Protein AF-A0A355YKE6-F1 (afdb_monomer_lite)

pLDDT: mean 70.49, std 20.93, range [28.98, 97.81]

Secondary structure (DSSP, 8-state):
--------PPP----------S--------TT-PPPP-TTS---TT------S---TTTTTT----SS-HHHHHHHHHHH-TTHHHHHHHHHHS-TTTTTSTT-HHHHHHHHHHHHHHEESSHHHHHHHHHHHHHHH-TT-SHHHHHHHHHHHSS--HHHHHHHHHHHHHHHHHHTHHHHHHHHHHHHHHHHHHS-HHHHHHHHHHHHTS-TTPPTT--HHHHHHIIIIIHHHHHHHHHHHT--SHHHHHHHHHHHHHHHHHTT-HHHHHHHHHHHHTSHHHHHH--S-HHHHHHHHHH-SSPHHHHHHHHHHHHHHHHHHHHHHTTTT-TTTHHHHHHHHHHS--S--SSS---------EETTEE-

Sequence (368 aa):
MANILQVTTPNLNTDHRNVQSPTDPKHAVDPSVRNPADPNRVVRADNRDGQQTGNTTQDDLLSVINYESNYGAFVKSLGENSDLATALESLLFGDMAGLLGAEHTDVGALVDQFLMTLRMDSPQELFDFLQGQQDLQARFTGDFFNQLRYMLTQDTSGSFKEAALAFLKGYNNYTSGEHLLQQLHSLMDDIEQLLQRSFREEFREMADAMNWEAANGDTQQNASLISGRMIPFLSKYISSTHDYGPVRDATMLLIFNAVRYQDGERGMLERLLERLMDSRDFERMFKGDAQESLAKLLDGGPSTSQRAMMKSFADNLSGLLLRGANGQAGLENVQQFYTIMNGMLLNESVYMPLLHFIIPFQLEGNNV

Structure (mmCIF, N/CA/C/O backbone):
data_AF-A0A355YKE6-F1
#
_entry.id   AF-A0A355YKE6-F1
#
loop_
_atom_site.group_PDB
_atom_site.id
_atom_site.type_symbol
_atom_site.label_atom_id
_atom_site.label_alt_id
_atom_site.label_comp_id
_atom_site.label_asym_id
_atom_site.label_entity_id
_atom_site.label_seq_id
_atom_site.pdbx_PDB_ins_code
_atom_site.Cartn_x
_atom_site.Cartn_y
_atom_site.Cartn_z
_atom_site.occupancy
_atom_site.B_iso_or_equiv
_atom_site.auth_seq_id
_atom_site.auth_comp_id
_atom_site.auth_asym_id
_atom_site.auth_atom_id
_atom_site.pdbx_PDB_model_num
ATOM 1 N N . MET A 1 1 ? -38.795 42.135 -42.725 1.00 44.56 1 MET A N 1
ATOM 2 C CA . MET A 1 1 ? -37.951 41.121 -43.393 1.00 44.56 1 MET A CA 1
ATOM 3 C C . MET A 1 1 ? -36.534 41.672 -43.500 1.00 44.56 1 MET A C 1
ATOM 5 O O . MET A 1 1 ? -36.384 42.682 -44.170 1.00 44.56 1 MET A O 1
ATOM 9 N N . ALA A 1 2 ? -35.564 41.078 -42.791 1.00 30.09 2 ALA A N 1
ATOM 10 C CA . ALA A 1 2 ? -34.098 41.252 -42.894 1.00 30.09 2 ALA A CA 1
ATOM 11 C C . ALA A 1 2 ? -33.445 40.469 -41.733 1.00 30.09 2 ALA A C 1
ATOM 13 O O . ALA A 1 2 ? -34.048 40.397 -40.669 1.00 30.09 2 ALA A O 1
ATOM 14 N N . ASN A 1 3 ? -32.231 39.932 -41.782 1.00 31.53 3 ASN A N 1
ATOM 15 C CA . ASN A 1 3 ? -31.460 39.258 -42.823 1.00 31.53 3 ASN A CA 1
ATOM 16 C C . ASN A 1 3 ? -30.568 38.278 -42.027 1.00 31.53 3 ASN A C 1
ATOM 18 O O . ASN A 1 3 ? -29.994 38.667 -41.011 1.00 31.53 3 ASN A O 1
ATOM 22 N N . ILE A 1 4 ? -30.529 37.012 -42.431 1.00 42.06 4 ILE A N 1
ATOM 23 C CA . ILE A 1 4 ? -29.766 35.935 -41.787 1.00 42.06 4 ILE A CA 1
ATOM 24 C C . ILE A 1 4 ? -28.369 35.944 -42.424 1.00 42.06 4 ILE A C 1
ATOM 26 O O . ILE A 1 4 ? -28.289 36.092 -43.638 1.00 42.06 4 ILE A O 1
ATOM 30 N N . LEU A 1 5 ? -27.310 35.720 -41.633 1.00 44.31 5 LEU A N 1
ATOM 31 C CA . LEU A 1 5 ? -25.884 35.619 -42.018 1.00 44.31 5 LEU A CA 1
ATOM 32 C C . LEU A 1 5 ? -25.080 36.932 -41.971 1.00 44.31 5 LEU A C 1
ATOM 34 O O . LEU A 1 5 ? -24.788 37.551 -42.991 1.00 44.31 5 LEU A O 1
ATOM 38 N N . GLN A 1 6 ? -24.579 37.268 -40.782 1.00 34.84 6 GLN A N 1
ATOM 39 C CA . GLN A 1 6 ? -23.243 37.853 -40.659 1.00 34.84 6 GLN A CA 1
ATOM 40 C C . GLN A 1 6 ? -22.440 37.039 -39.645 1.00 34.84 6 GLN A C 1
ATOM 42 O O . GLN A 1 6 ? -22.731 37.021 -38.452 1.00 34.84 6 GLN A O 1
ATOM 47 N N . VAL A 1 7 ? -21.451 36.319 -40.170 1.00 42.19 7 VAL A N 1
ATOM 48 C CA . VAL A 1 7 ? -20.370 35.692 -39.413 1.00 42.19 7 VAL A CA 1
ATOM 49 C C . VAL A 1 7 ? -19.397 36.804 -39.039 1.00 42.19 7 VAL A C 1
ATOM 51 O O . VAL A 1 7 ? -18.768 37.391 -39.915 1.00 42.19 7 VAL A O 1
ATOM 54 N N . THR A 1 8 ? -19.262 37.092 -37.749 1.00 33.72 8 THR A N 1
ATOM 55 C CA . THR A 1 8 ? -18.146 37.879 -37.214 1.00 33.72 8 THR A CA 1
ATOM 56 C C . THR A 1 8 ? -17.266 36.953 -36.391 1.00 33.72 8 THR A C 1
ATOM 58 O O . THR A 1 8 ? -17.632 36.536 -35.295 1.00 33.72 8 THR A O 1
ATOM 61 N N . THR A 1 9 ? -16.112 36.600 -36.950 1.00 33.88 9 THR A N 1
ATOM 62 C CA . THR A 1 9 ? -15.012 35.934 -36.249 1.00 33.88 9 THR A CA 1
ATOM 63 C C . THR A 1 9 ? -14.517 36.828 -35.107 1.00 33.88 9 THR A C 1
ATOM 65 O O . THR A 1 9 ? -14.182 37.985 -35.380 1.00 33.88 9 THR A O 1
ATOM 68 N N . PRO A 1 10 ? -14.431 36.357 -33.851 1.00 33.81 10 PRO A N 1
ATOM 69 C CA . PRO A 1 10 ? -13.789 37.145 -32.813 1.00 33.81 10 PRO A CA 1
ATOM 70 C C . PRO A 1 10 ? -12.283 37.232 -33.093 1.00 33.81 10 PRO A C 1
ATOM 72 O O . PRO A 1 10 ? -11.589 36.222 -33.197 1.00 33.81 10 PRO A O 1
ATOM 75 N N . ASN A 1 11 ? -11.809 38.468 -33.252 1.00 33.94 11 ASN A N 1
ATOM 76 C CA . ASN A 1 11 ? -10.402 38.839 -33.354 1.00 33.94 11 ASN A CA 1
ATOM 77 C C . ASN A 1 11 ? -9.634 38.313 -32.129 1.00 33.94 11 ASN A C 1
ATOM 79 O O . ASN A 1 11 ? -9.971 38.654 -30.994 1.00 33.94 11 ASN A O 1
ATOM 83 N N . LEU A 1 12 ? -8.578 37.532 -32.361 1.00 36.47 12 LEU A N 1
ATOM 84 C CA . LEU A 1 12 ? -7.551 37.231 -31.364 1.00 36.47 12 LEU A CA 1
ATOM 85 C C . LEU A 1 12 ? -6.739 38.509 -31.130 1.00 36.47 12 LEU A C 1
ATOM 87 O O . LEU A 1 12 ? -5.844 38.824 -31.910 1.00 36.47 12 LEU A O 1
ATOM 91 N N . ASN A 1 13 ? -7.080 39.270 -30.089 1.00 31.73 13 ASN A N 1
ATOM 92 C CA . ASN A 1 13 ? -6.270 40.410 -29.679 1.00 31.73 13 ASN A CA 1
ATOM 93 C C . ASN A 1 13 ? -5.155 39.925 -28.740 1.00 31.73 13 ASN A C 1
ATOM 95 O O . ASN A 1 13 ? -5.406 39.531 -27.602 1.00 31.73 13 ASN A O 1
ATOM 99 N N . THR A 1 14 ? -3.929 39.914 -29.257 1.00 34.62 14 THR A N 1
ATOM 100 C CA . THR A 1 14 ? -2.686 39.491 -28.603 1.00 34.62 14 THR A CA 1
ATOM 101 C C . THR A 1 14 ? -2.024 40.646 -27.850 1.00 34.62 14 THR A C 1
ATOM 103 O O . THR A 1 14 ? -0.876 40.983 -28.128 1.00 34.62 14 THR A O 1
ATOM 106 N N . ASP A 1 15 ? -2.726 41.261 -26.897 1.00 32.59 15 ASP A N 1
ATOM 107 C CA . ASP A 1 15 ? -2.141 42.308 -26.051 1.00 32.59 15 ASP A CA 1
ATOM 108 C C . ASP A 1 15 ? -2.288 41.970 -24.563 1.00 32.59 15 ASP A C 1
ATOM 110 O O . ASP A 1 15 ? -3.307 42.196 -23.911 1.00 32.59 15 ASP A O 1
ATOM 114 N N . HIS A 1 16 ? -1.214 41.398 -24.020 1.00 38.09 16 HIS A N 1
ATOM 115 C CA . HIS A 1 16 ? -1.012 41.135 -22.602 1.00 38.09 16 HIS A CA 1
ATOM 116 C C . HIS A 1 16 ? -0.604 42.428 -21.884 1.00 38.09 16 HIS A C 1
ATOM 118 O O . HIS A 1 16 ? 0.586 42.657 -21.678 1.00 38.09 16 HIS A O 1
ATOM 124 N N . ARG A 1 17 ? -1.563 43.269 -21.471 1.00 33.22 17 ARG A N 1
ATOM 125 C CA . ARG A 1 17 ? -1.325 44.343 -20.482 1.00 33.22 17 ARG A CA 1
ATOM 126 C C . ARG A 1 17 ? -2.559 44.622 -19.619 1.00 33.22 17 ARG A C 1
ATOM 128 O O . ARG A 1 17 ? -3.257 45.605 -19.826 1.00 33.22 17 ARG A O 1
ATOM 135 N N . ASN A 1 18 ? -2.773 43.806 -18.587 1.00 32.12 18 ASN A N 1
ATOM 136 C CA . ASN A 1 18 ? -3.571 44.219 -17.428 1.00 32.12 18 ASN A CA 1
ATOM 137 C C . ASN A 1 18 ? -2.669 44.995 -16.458 1.00 32.12 18 ASN A C 1
ATOM 139 O O . ASN A 1 18 ? -2.117 44.431 -15.518 1.00 32.12 18 ASN A O 1
ATOM 143 N N . VAL A 1 19 ? -2.501 46.296 -16.699 1.00 38.47 19 VAL A N 1
ATOM 144 C CA . VAL A 1 19 ? -2.055 47.230 -15.657 1.00 38.47 19 VAL A CA 1
ATOM 145 C C . VAL A 1 19 ? -3.323 47.781 -15.011 1.00 38.47 19 VAL A C 1
ATOM 147 O O . VAL A 1 19 ? -4.011 48.605 -15.606 1.00 38.47 19 VAL A O 1
ATOM 150 N N . GLN A 1 20 ? -3.674 47.289 -13.822 1.00 36.47 20 GLN A N 1
ATOM 151 C CA . GLN A 1 20 ? -4.747 47.880 -13.019 1.00 36.47 20 GLN A CA 1
ATOM 152 C C . GLN A 1 20 ? -4.237 49.165 -12.351 1.00 36.47 20 GLN A C 1
ATOM 154 O O . GLN A 1 20 ? -3.237 49.154 -11.634 1.00 36.47 20 GLN A O 1
ATOM 159 N N . SER A 1 21 ? -4.929 50.276 -12.609 1.00 31.31 21 SER A N 1
ATOM 160 C CA . SER A 1 21 ? -4.709 51.570 -11.956 1.00 31.31 21 SER A CA 1
ATOM 161 C C . SER A 1 21 ? -5.027 51.497 -10.449 1.00 31.31 21 SER A C 1
ATOM 163 O O . SER A 1 21 ? -6.062 50.931 -10.099 1.00 31.31 21 SER A O 1
ATOM 165 N N . PRO A 1 22 ? -4.236 52.105 -9.539 1.00 38.44 22 PRO A N 1
ATOM 166 C CA . PRO A 1 22 ? -4.373 51.877 -8.092 1.00 38.44 22 PRO A CA 1
ATOM 167 C C . PRO A 1 22 ? -5.476 52.680 -7.372 1.00 38.44 22 PRO A C 1
ATOM 169 O O . PRO A 1 22 ? -5.421 52.820 -6.153 1.00 38.44 22 PRO A O 1
ATOM 172 N N . THR A 1 23 ? -6.451 53.269 -8.069 1.00 40.12 23 THR A N 1
ATOM 173 C CA . THR A 1 23 ? -7.344 54.277 -7.460 1.00 40.12 23 THR A CA 1
ATOM 174 C C . THR A 1 23 ? -8.816 54.108 -7.831 1.00 40.12 23 THR A C 1
ATOM 176 O O . THR A 1 23 ? -9.404 55.015 -8.418 1.00 40.12 23 THR A O 1
ATOM 179 N N . ASP A 1 24 ? -9.436 52.981 -7.467 1.00 35.12 24 ASP A N 1
ATOM 180 C CA . ASP A 1 24 ? -10.903 52.881 -7.464 1.00 35.12 24 ASP A CA 1
ATOM 181 C C . ASP A 1 24 ? -11.429 51.980 -6.319 1.00 35.12 24 ASP A C 1
ATOM 183 O O . ASP A 1 24 ? -11.259 50.761 -6.365 1.00 35.12 24 ASP A O 1
ATOM 187 N N . PRO A 1 25 ? -12.049 52.532 -5.255 1.00 40.44 25 PRO A N 1
ATOM 188 C CA . PRO A 1 25 ? -12.444 51.778 -4.061 1.00 40.44 25 PRO A CA 1
ATOM 189 C C . PRO A 1 25 ? -13.830 51.106 -4.163 1.00 40.44 25 PRO A C 1
ATOM 191 O O . PRO A 1 25 ? -14.505 50.921 -3.150 1.00 40.44 25 PRO A O 1
ATOM 194 N N . LYS A 1 26 ? -14.297 50.741 -5.364 1.00 39.25 26 LYS A N 1
ATOM 195 C CA . LYS A 1 26 ? -15.637 50.155 -5.571 1.00 39.25 26 LYS A CA 1
ATOM 196 C C . LYS A 1 26 ? -15.649 48.897 -6.436 1.00 39.25 26 LYS A C 1
ATOM 198 O O . LYS A 1 26 ? -16.426 48.816 -7.375 1.00 39.25 26 LYS A O 1
ATOM 203 N N . HIS A 1 27 ? -14.851 47.892 -6.096 1.00 39.66 27 HIS A N 1
ATOM 204 C CA . HIS A 1 27 ? -15.118 46.525 -6.548 1.00 39.66 27 HIS A CA 1
ATOM 205 C C . HIS A 1 27 ? -14.976 45.575 -5.361 1.00 39.66 27 HIS A C 1
ATOM 207 O O . HIS A 1 27 ? -13.878 45.303 -4.882 1.00 39.66 27 HIS A O 1
ATOM 213 N N . ALA A 1 28 ? -16.123 45.118 -4.855 1.00 37.94 28 ALA A N 1
ATOM 214 C CA . ALA A 1 28 ? -16.187 43.961 -3.981 1.00 37.94 28 ALA A CA 1
ATOM 215 C C . ALA A 1 28 ? -15.553 42.781 -4.729 1.00 37.94 28 ALA A C 1
ATOM 217 O O . ALA A 1 28 ? -15.913 42.511 -5.874 1.00 37.94 28 ALA A O 1
ATOM 218 N N . VAL A 1 29 ? -14.571 42.145 -4.097 1.00 40.78 29 VAL A N 1
ATOM 219 C CA . VAL A 1 29 ? -13.845 41.000 -4.644 1.00 40.78 29 VAL A CA 1
ATOM 220 C C . VAL A 1 29 ? -14.845 39.872 -4.876 1.00 40.78 29 VAL A C 1
ATOM 222 O O . VAL A 1 29 ? -15.362 39.284 -3.928 1.00 40.78 29 VAL A O 1
ATOM 225 N N . ASP A 1 30 ? -15.142 39.608 -6.144 1.00 38.78 30 ASP A N 1
ATOM 226 C CA . ASP A 1 30 ? -15.861 38.416 -6.568 1.00 38.78 30 ASP A CA 1
ATOM 227 C C . ASP A 1 30 ? -14.986 37.192 -6.219 1.00 38.78 30 ASP A C 1
ATOM 229 O O . ASP A 1 30 ? -13.849 37.106 -6.695 1.00 38.78 30 ASP A O 1
ATOM 233 N N . PRO A 1 31 ? -15.455 36.252 -5.376 1.00 48.44 31 PRO A N 1
ATOM 234 C CA . PRO A 1 31 ? -14.668 35.100 -4.924 1.00 48.44 31 PRO A CA 1
ATOM 235 C C . PRO A 1 31 ? -14.336 34.092 -6.042 1.00 48.44 31 PRO A C 1
ATOM 237 O O . PRO A 1 31 ? -13.710 33.066 -5.779 1.00 48.44 31 PRO A O 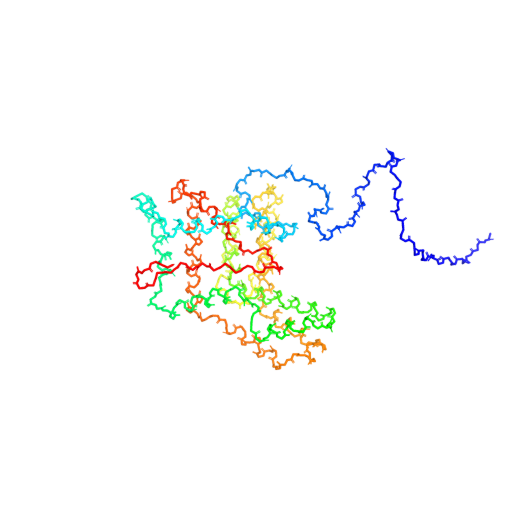1
ATOM 240 N N . SER A 1 32 ? -14.744 34.356 -7.286 1.00 42.06 32 SER A N 1
ATOM 241 C CA . SER A 1 32 ? -14.481 33.500 -8.446 1.00 42.06 32 SER A CA 1
ATOM 242 C C . SER A 1 32 ? -13.192 33.828 -9.222 1.00 42.06 32 SER A C 1
ATOM 244 O O . SER A 1 32 ? -12.780 33.029 -10.067 1.00 42.06 32 SER A O 1
ATOM 246 N N . VAL A 1 33 ? -12.505 34.943 -8.935 1.00 45.50 33 VAL A N 1
ATOM 247 C CA . VAL A 1 33 ? -11.269 35.330 -9.646 1.00 45.50 33 VAL A CA 1
ATOM 248 C C . VAL A 1 33 ? -10.031 34.778 -8.931 1.00 45.50 33 VAL A C 1
ATOM 250 O O . VAL A 1 33 ? -9.628 35.271 -7.880 1.00 45.50 33 VAL A O 1
ATOM 253 N N . ARG A 1 34 ? -9.401 33.752 -9.519 1.00 43.25 34 ARG A N 1
ATOM 254 C CA . ARG A 1 34 ? -8.138 33.160 -9.043 1.00 43.25 34 ARG A CA 1
ATOM 255 C C . ARG A 1 34 ? -6.944 33.884 -9.672 1.00 43.25 34 ARG A C 1
ATOM 257 O O . ARG A 1 34 ? -6.815 33.892 -10.895 1.00 43.25 34 ARG A O 1
ATOM 264 N N . ASN A 1 35 ? -6.063 34.463 -8.856 1.00 44.00 35 ASN A N 1
ATOM 265 C CA . ASN A 1 35 ? -4.792 35.009 -9.343 1.00 44.00 35 ASN A CA 1
ATOM 266 C C . ASN A 1 35 ? -3.804 33.875 -9.695 1.00 44.00 35 ASN A C 1
ATOM 268 O O . ASN A 1 35 ? -3.834 32.826 -9.047 1.00 44.00 35 ASN A O 1
ATOM 272 N N . PRO A 1 36 ? -2.919 34.064 -10.696 1.00 43.47 36 PRO A N 1
ATOM 273 C CA . PRO A 1 36 ? -1.884 33.086 -11.020 1.00 43.47 36 PRO A CA 1
ATOM 274 C C . PRO A 1 36 ? -0.923 32.884 -9.839 1.00 43.47 36 PRO A C 1
ATOM 276 O O . PRO A 1 36 ? -0.480 33.856 -9.228 1.00 43.47 36 PRO A O 1
ATOM 279 N N . ALA A 1 37 ? -0.605 31.624 -9.532 1.00 49.19 37 ALA A N 1
ATOM 280 C CA . ALA A 1 37 ? 0.312 31.257 -8.455 1.00 49.19 37 ALA A CA 1
ATOM 281 C C . ALA A 1 37 ? 1.769 31.590 -8.823 1.00 49.19 37 ALA A C 1
ATOM 283 O O . ALA A 1 37 ? 2.208 31.309 -9.939 1.00 49.19 37 ALA A O 1
ATOM 284 N N . ASP A 1 38 ? 2.508 32.176 -7.879 1.00 44.66 38 ASP A N 1
ATOM 285 C CA . ASP A 1 38 ? 3.944 32.449 -7.999 1.00 44.66 38 ASP A CA 1
ATOM 286 C C . ASP A 1 38 ? 4.742 31.151 -7.752 1.00 44.66 38 ASP A C 1
ATOM 288 O O . ASP A 1 38 ? 4.711 30.636 -6.634 1.00 44.66 38 ASP A O 1
ATOM 292 N N . PRO A 1 39 ? 5.478 30.610 -8.742 1.00 44.31 39 PRO A N 1
ATOM 293 C CA . PRO A 1 39 ? 6.237 29.366 -8.589 1.00 44.31 39 PRO A CA 1
ATOM 294 C C . PRO A 1 39 ? 7.382 29.439 -7.569 1.00 44.31 39 PRO A C 1
ATOM 296 O O . PRO A 1 39 ? 7.901 28.400 -7.170 1.00 44.31 39 PRO A O 1
ATOM 299 N N . ASN A 1 40 ? 7.801 30.642 -7.160 1.00 42.75 40 ASN A N 1
ATOM 300 C CA . ASN A 1 40 ? 8.929 30.838 -6.248 1.00 42.75 40 ASN A CA 1
ATOM 301 C C . ASN A 1 40 ? 8.506 31.012 -4.781 1.00 42.75 40 ASN A C 1
ATOM 303 O O . ASN A 1 40 ? 9.364 31.223 -3.920 1.00 42.75 40 ASN A O 1
ATOM 307 N N . ARG A 1 41 ? 7.205 30.948 -4.467 1.00 47.47 41 ARG A N 1
ATOM 308 C CA . ARG A 1 41 ? 6.686 31.032 -3.094 1.00 47.47 41 ARG A CA 1
ATOM 309 C C . ARG A 1 41 ? 5.545 30.041 -2.898 1.00 47.47 41 ARG A C 1
ATOM 311 O O . ARG A 1 41 ? 4.627 29.969 -3.703 1.00 47.47 41 ARG A O 1
ATOM 318 N N . VAL A 1 42 ? 5.571 29.307 -1.790 1.00 48.12 42 VAL A N 1
ATOM 319 C CA . VAL A 1 42 ? 4.466 28.416 -1.424 1.00 48.12 42 VAL A CA 1
ATOM 320 C C . VAL A 1 42 ? 3.367 29.257 -0.776 1.00 48.12 42 VAL A C 1
ATOM 322 O O . VAL A 1 42 ? 3.538 29.761 0.331 1.00 48.12 42 VAL A O 1
ATOM 325 N N . VAL A 1 43 ? 2.251 29.429 -1.480 1.00 46.56 43 VAL A N 1
ATOM 326 C CA . VAL A 1 43 ? 1.022 30.053 -0.966 1.00 46.56 43 VAL A CA 1
ATOM 327 C C . VAL A 1 43 ? -0.171 29.145 -1.255 1.00 46.56 43 VAL A C 1
ATOM 329 O O . VAL A 1 43 ? -0.199 28.455 -2.276 1.00 46.56 43 VAL A O 1
ATOM 332 N N . ARG A 1 44 ? -1.154 29.130 -0.344 1.00 43.12 44 ARG A N 1
ATOM 333 C CA . ARG A 1 44 ? -2.421 28.405 -0.533 1.00 43.12 44 ARG A CA 1
ATOM 334 C C . ARG A 1 44 ? -3.174 28.976 -1.732 1.00 43.12 44 ARG A C 1
ATOM 336 O O . ARG A 1 44 ? -3.096 30.172 -2.009 1.00 43.12 44 ARG A O 1
ATOM 343 N N . ALA A 1 45 ? -3.967 28.138 -2.397 1.00 39.09 45 ALA A N 1
ATOM 344 C CA . ALA A 1 45 ? -4.796 28.552 -3.531 1.00 39.09 45 ALA A CA 1
ATOM 345 C C . ALA A 1 45 ? -5.873 29.602 -3.165 1.00 39.09 45 ALA A C 1
ATOM 347 O O . ALA A 1 45 ? -6.476 30.179 -4.070 1.00 39.09 45 ALA A O 1
ATOM 348 N N . ASP A 1 46 ? -6.114 29.856 -1.869 1.00 42.97 46 ASP A N 1
ATOM 349 C CA . ASP A 1 46 ? -7.147 30.767 -1.358 1.00 42.97 46 ASP A CA 1
ATOM 350 C C . ASP A 1 46 ? -6.623 32.007 -0.596 1.00 42.97 46 ASP A C 1
ATOM 352 O O . ASP A 1 46 ? -7.429 32.838 -0.176 1.00 42.97 46 ASP A O 1
ATOM 356 N N . ASN A 1 47 ? -5.301 32.172 -0.441 1.00 41.38 47 ASN A N 1
ATOM 357 C CA . ASN A 1 47 ? -4.670 33.306 0.256 1.00 41.38 47 ASN A CA 1
ATOM 358 C C . ASN A 1 47 ? -5.178 33.575 1.698 1.00 41.38 47 ASN A C 1
ATOM 360 O O . ASN A 1 47 ? -5.142 34.720 2.157 1.00 41.38 47 ASN A O 1
ATOM 364 N N . ARG A 1 48 ? -5.641 32.557 2.439 1.00 41.44 48 ARG A N 1
ATOM 365 C CA . ARG A 1 48 ? -6.024 32.717 3.855 1.00 41.44 48 ARG A CA 1
ATOM 366 C C . ARG A 1 48 ? -4.939 32.209 4.803 1.00 41.44 48 ARG A C 1
ATOM 368 O O . ARG A 1 48 ? -4.650 31.012 4.851 1.00 41.44 48 ARG A O 1
ATOM 375 N N . ASP A 1 49 ? -4.379 33.135 5.581 1.00 34.62 49 ASP A N 1
ATOM 376 C CA . ASP A 1 49 ? -3.456 32.838 6.676 1.00 34.62 49 ASP A CA 1
ATOM 377 C C . ASP A 1 49 ? -4.148 32.002 7.764 1.00 34.62 49 ASP A C 1
ATOM 379 O O . ASP A 1 49 ? -5.291 32.254 8.155 1.00 34.62 49 ASP A O 1
ATOM 383 N N . GLY A 1 50 ? -3.452 30.953 8.201 1.00 45.53 50 GLY A N 1
ATOM 384 C CA . GLY A 1 50 ? -3.979 29.902 9.058 1.00 45.53 50 GLY A CA 1
ATOM 385 C C . GLY A 1 50 ? -4.234 30.352 10.492 1.00 45.53 50 GLY A C 1
ATOM 386 O O . GLY A 1 50 ? -3.333 30.845 11.159 1.00 45.53 50 GLY A O 1
ATOM 387 N N . GLN A 1 51 ? -5.455 30.109 10.966 1.00 35.12 51 GLN A N 1
ATOM 388 C CA . GLN A 1 51 ? -5.811 29.925 12.375 1.00 35.12 51 GLN A CA 1
ATOM 389 C C . GLN A 1 51 ? -7.272 29.462 12.435 1.00 35.12 51 GLN A C 1
ATOM 391 O O . GLN A 1 51 ? -8.166 30.274 12.640 1.00 35.12 51 GLN A O 1
ATOM 396 N N . GLN A 1 52 ? -7.531 28.174 12.184 1.00 33.41 52 GLN A N 1
ATOM 397 C CA . GLN A 1 52 ? -8.758 27.484 12.615 1.00 33.41 52 GLN A CA 1
ATOM 398 C C . GLN A 1 52 ? -8.687 25.992 12.257 1.00 33.41 52 GLN A C 1
ATOM 400 O O . GLN A 1 52 ? -9.280 25.538 11.286 1.00 33.41 52 GLN A O 1
ATOM 405 N N . THR A 1 53 ? -7.989 25.225 13.086 1.00 32.97 53 THR A N 1
ATOM 406 C CA . THR A 1 53 ? -8.303 23.812 13.328 1.00 32.97 53 THR A CA 1
ATOM 407 C C . THR A 1 53 ? -8.115 23.565 14.819 1.00 32.97 53 THR A C 1
ATOM 409 O O . THR A 1 53 ? -7.168 24.062 15.430 1.00 32.97 53 THR A O 1
ATOM 412 N N . GLY A 1 54 ? -9.122 22.943 15.431 1.00 28.98 54 GLY A N 1
ATOM 413 C CA . GLY A 1 54 ? -9.214 22.739 16.869 1.00 28.98 54 GLY A CA 1
ATOM 414 C C . GLY A 1 54 ? -8.076 21.863 17.370 1.00 28.98 54 GLY A C 1
ATOM 415 O O . GLY A 1 54 ? -7.739 20.854 16.767 1.00 28.98 54 GLY A O 1
ATOM 416 N N . ASN A 1 55 ? -7.483 22.282 18.481 1.00 31.78 55 ASN A N 1
ATOM 417 C CA . ASN A 1 55 ? -6.422 21.564 19.160 1.00 31.78 55 ASN A CA 1
ATOM 418 C C . ASN A 1 55 ? -7.052 20.428 19.986 1.00 31.78 55 ASN A C 1
ATOM 420 O O . ASN A 1 55 ? -7.353 20.604 21.167 1.00 31.78 55 ASN A O 1
ATOM 424 N N . THR A 1 56 ? -7.323 19.294 19.346 1.00 30.23 56 THR A N 1
ATOM 425 C CA . THR A 1 56 ? -7.683 18.035 20.008 1.00 30.23 56 THR A CA 1
ATOM 426 C C . THR A 1 56 ? -6.702 16.968 19.550 1.00 30.23 56 THR A C 1
ATOM 428 O O . THR A 1 56 ? -6.779 16.474 18.433 1.00 30.23 56 THR A O 1
ATOM 431 N N . THR A 1 57 ? -5.781 16.612 20.445 1.00 39.00 57 THR A N 1
ATOM 432 C CA . THR A 1 57 ? -4.644 15.680 20.297 1.00 39.00 57 THR A CA 1
ATOM 433 C C . THR A 1 57 ? -4.993 14.264 19.817 1.00 39.00 57 THR A C 1
ATOM 435 O O . THR A 1 57 ? -4.099 13.446 19.645 1.00 39.00 57 THR A O 1
ATOM 438 N N . GLN A 1 58 ? -6.274 13.959 19.603 1.00 35.28 58 GLN A N 1
ATOM 439 C CA . GLN A 1 58 ? -6.760 12.653 19.161 1.00 35.28 58 GLN A CA 1
ATOM 440 C C . GLN A 1 58 ? -7.134 12.626 17.666 1.00 35.28 58 GLN A C 1
ATOM 442 O O . GLN A 1 58 ? -7.113 11.554 17.071 1.00 35.28 58 GLN A O 1
ATOM 447 N N . ASP A 1 59 ? -7.400 13.787 17.049 1.00 34.94 59 ASP A N 1
ATOM 448 C CA . ASP A 1 59 ? -7.685 13.894 15.605 1.00 34.94 59 ASP A CA 1
ATOM 449 C C . ASP A 1 59 ? -6.412 13.791 14.750 1.00 34.94 59 ASP A C 1
ATOM 451 O O . ASP A 1 59 ? -6.471 13.378 13.594 1.00 34.94 59 ASP A O 1
ATOM 455 N N . ASP A 1 60 ? -5.243 14.111 15.312 1.00 40.03 60 ASP A N 1
ATOM 456 C CA . ASP A 1 60 ? -3.986 14.160 14.553 1.00 40.03 60 ASP A CA 1
ATOM 457 C C . ASP A 1 60 ? -3.424 12.779 14.182 1.00 40.03 60 ASP A C 1
ATOM 459 O O . ASP A 1 60 ? -2.664 12.646 13.228 1.00 40.03 60 ASP A O 1
ATOM 463 N N . LEU A 1 61 ? -3.841 11.722 14.885 1.00 37.88 61 LEU A N 1
ATOM 464 C CA . LEU A 1 61 ? -3.450 10.345 14.558 1.00 37.88 61 LEU A CA 1
ATOM 465 C C . LEU A 1 61 ? -4.180 9.813 13.311 1.00 37.88 61 LEU A C 1
ATOM 467 O O . LEU A 1 61 ? -3.694 8.889 12.660 1.00 37.88 61 LEU A O 1
ATOM 471 N N . LEU A 1 62 ? -5.330 10.404 12.966 1.00 36.53 62 LEU A N 1
ATOM 472 C CA . LEU A 1 62 ? -6.150 10.047 11.802 1.00 36.53 62 LEU A CA 1
ATOM 473 C C . LEU A 1 62 ? -6.060 11.092 10.671 1.00 36.53 62 LEU A C 1
ATOM 475 O O . LEU A 1 62 ? -6.527 10.832 9.561 1.00 36.53 62 LEU A O 1
ATOM 479 N N . SER A 1 63 ? -5.427 12.249 10.914 1.00 39.06 63 SER A N 1
ATOM 480 C CA . SER A 1 63 ? -5.342 13.387 9.981 1.00 39.06 63 SER A CA 1
ATOM 481 C C . SER A 1 63 ? -4.208 13.296 8.946 1.00 39.06 63 SER A C 1
ATOM 483 O O . SER A 1 63 ? -3.990 14.254 8.204 1.00 39.06 63 SER A O 1
ATOM 485 N N . VAL A 1 64 ? -3.540 12.139 8.807 1.00 43.44 64 VAL A N 1
ATOM 486 C CA . VAL A 1 64 ? -2.417 11.885 7.862 1.00 43.44 64 VAL A CA 1
ATOM 487 C C . VAL A 1 64 ? -2.791 12.126 6.381 1.00 43.44 64 VAL A C 1
ATOM 489 O O . VAL A 1 64 ? -1.972 12.013 5.476 1.00 43.44 64 VAL A O 1
ATOM 492 N N . ILE A 1 65 ? -4.036 12.501 6.083 1.00 42.09 65 ILE A N 1
ATOM 493 C CA . ILE A 1 65 ? -4.459 12.946 4.756 1.00 42.09 65 ILE A CA 1
ATOM 494 C C . ILE A 1 65 ? -4.649 14.470 4.764 1.00 42.09 65 ILE A C 1
ATOM 496 O O . ILE A 1 65 ? -5.768 14.987 4.759 1.00 42.09 65 ILE A O 1
ATOM 500 N N . ASN A 1 66 ? -3.539 15.211 4.726 1.00 43.38 66 ASN A N 1
ATOM 501 C CA . ASN A 1 66 ? -3.559 16.633 4.386 1.00 43.38 66 ASN A CA 1
ATOM 502 C C . ASN A 1 66 ? -3.802 16.799 2.874 1.00 43.38 66 ASN A C 1
ATOM 504 O O . ASN A 1 66 ? -2.898 16.674 2.053 1.00 43.38 66 ASN A O 1
ATOM 508 N N . TYR A 1 67 ? -5.044 17.111 2.491 1.00 43.50 67 TYR A N 1
ATOM 509 C CA . TYR A 1 67 ? -5.482 17.250 1.090 1.00 43.50 67 TYR A CA 1
ATOM 510 C C . TYR A 1 67 ? -4.861 18.445 0.324 1.00 43.50 67 TYR A C 1
ATOM 512 O O . TYR A 1 67 ? -5.097 18.597 -0.876 1.00 43.50 67 TYR A O 1
ATOM 520 N N . GLU A 1 68 ? -4.058 19.288 0.983 1.00 40.12 68 GLU A N 1
ATOM 521 C CA . GLU A 1 68 ? -3.351 20.434 0.397 1.00 40.12 68 GLU A CA 1
ATOM 522 C C . GLU A 1 68 ? -1.823 20.214 0.435 1.00 40.12 68 GLU A C 1
ATOM 524 O O . GLU A 1 68 ? -1.115 20.781 1.256 1.00 40.12 68 GLU A O 1
ATOM 529 N N . SER A 1 69 ? -1.306 19.416 -0.507 1.00 46.03 69 SER A N 1
ATOM 530 C CA . SER A 1 69 ? 0.130 19.213 -0.790 1.00 46.03 69 SER A CA 1
ATOM 531 C C . SER A 1 69 ? 0.967 18.561 0.323 1.00 46.03 69 SER A C 1
ATOM 533 O O . SER A 1 69 ? 1.566 19.232 1.165 1.00 46.03 69 SER A O 1
ATOM 535 N N . ASN A 1 70 ? 1.155 17.243 0.200 1.00 48.62 70 ASN A N 1
ATOM 536 C CA . ASN A 1 70 ? 2.058 16.432 1.027 1.00 48.62 70 ASN A CA 1
ATOM 537 C C . ASN A 1 70 ? 3.483 17.024 1.104 1.00 48.62 70 ASN A C 1
ATOM 539 O O . ASN A 1 70 ? 4.118 16.978 2.148 1.00 48.62 70 ASN A O 1
ATOM 543 N N . TYR A 1 71 ? 3.974 17.680 0.040 1.00 46.28 71 TYR A N 1
ATOM 544 C CA . TYR A 1 71 ? 5.314 18.286 0.029 1.00 46.28 71 TYR A CA 1
ATOM 545 C C . TYR A 1 71 ? 5.472 19.435 1.039 1.00 46.28 71 TYR A C 1
ATOM 547 O O . TYR A 1 71 ? 6.536 19.599 1.632 1.00 46.28 71 TYR A O 1
ATOM 555 N N . GLY A 1 72 ? 4.431 20.252 1.229 1.00 50.94 72 GLY A N 1
ATOM 556 C CA . GLY A 1 72 ? 4.476 21.383 2.160 1.00 50.94 72 GLY A CA 1
ATOM 557 C C . GLY A 1 72 ? 4.460 20.923 3.616 1.00 50.94 72 GLY A C 1
ATOM 558 O O . GLY A 1 72 ? 5.274 21.393 4.412 1.00 50.94 72 GLY A O 1
ATOM 559 N N . ALA A 1 73 ? 3.579 19.966 3.929 1.00 57.41 73 ALA A N 1
ATOM 560 C CA . ALA A 1 73 ? 3.541 19.290 5.224 1.00 57.41 73 ALA A CA 1
ATOM 561 C C . ALA A 1 73 ? 4.883 18.606 5.523 1.00 57.41 73 ALA A C 1
ATOM 563 O O . ALA A 1 73 ? 5.450 18.820 6.588 1.00 57.41 73 ALA A O 1
ATOM 564 N N . PHE A 1 74 ? 5.455 17.925 4.529 1.00 54.12 74 PHE A N 1
ATOM 565 C CA . PHE A 1 74 ? 6.756 17.271 4.602 1.00 54.12 74 PHE A CA 1
ATOM 566 C C . PHE A 1 74 ? 7.934 18.224 4.880 1.00 54.12 74 PHE A C 1
ATOM 568 O O . PHE A 1 74 ? 8.765 17.951 5.743 1.00 54.12 74 PHE A O 1
ATOM 575 N N . VAL A 1 75 ? 8.056 19.349 4.162 1.00 56.72 75 VAL A N 1
ATOM 576 C CA . VAL A 1 75 ? 9.155 20.309 4.407 1.00 56.72 75 VAL A CA 1
ATOM 577 C C . VAL A 1 75 ? 9.017 20.939 5.791 1.00 56.72 75 VAL A C 1
ATOM 579 O O . VAL A 1 75 ? 10.015 21.149 6.481 1.00 56.72 75 VAL A O 1
ATOM 582 N N . LYS A 1 76 ? 7.778 21.214 6.207 1.00 59.59 76 LYS A N 1
ATOM 583 C CA . LYS A 1 76 ? 7.478 21.733 7.537 1.00 59.59 76 LYS A CA 1
ATOM 584 C C . LYS A 1 76 ? 7.861 20.722 8.622 1.00 59.59 76 LYS A C 1
ATOM 586 O O . LYS A 1 76 ? 8.619 21.078 9.517 1.00 59.59 76 LYS A O 1
ATOM 591 N N . SER A 1 77 ? 7.451 19.461 8.490 1.00 59.34 77 SER A N 1
ATOM 592 C CA . SER A 1 77 ? 7.805 18.396 9.432 1.00 59.34 77 SER A CA 1
ATOM 593 C C . SER A 1 77 ? 9.314 18.138 9.477 1.00 59.34 77 SER A C 1
ATOM 595 O O . SER A 1 77 ? 9.859 17.880 10.539 1.00 59.34 77 SER A O 1
ATOM 597 N N . LEU A 1 78 ? 10.034 18.265 8.358 1.00 59.25 78 LEU A N 1
ATOM 598 C CA . LEU A 1 78 ? 11.497 18.122 8.331 1.00 59.25 78 LEU A CA 1
ATOM 599 C C . LEU A 1 78 ? 12.199 19.248 9.113 1.00 59.25 78 LEU A C 1
ATOM 601 O O . LEU A 1 78 ? 13.200 19.006 9.781 1.00 59.25 78 LEU A O 1
ATOM 605 N N . GLY A 1 79 ? 11.657 20.469 9.059 1.00 61.34 79 GLY A N 1
ATOM 606 C CA . GLY A 1 79 ? 12.142 21.600 9.853 1.00 61.34 79 GLY A CA 1
ATOM 607 C C . GLY A 1 79 ? 11.746 21.545 11.333 1.00 61.34 79 GLY A C 1
ATOM 608 O O . GLY A 1 79 ? 12.484 22.058 12.169 1.00 61.34 79 GLY A O 1
ATOM 609 N N . GLU A 1 80 ? 10.604 20.933 11.658 1.00 62.03 80 GLU A N 1
ATOM 610 C CA . GLU A 1 80 ? 10.068 20.833 13.025 1.00 62.03 80 GLU A CA 1
ATOM 611 C C . GLU A 1 80 ? 10.592 19.604 13.795 1.00 62.03 80 GLU A C 1
ATOM 613 O O . GLU A 1 80 ? 10.662 19.642 15.020 1.00 62.03 80 GLU A O 1
ATOM 618 N N . ASN A 1 81 ? 11.027 18.544 13.104 1.00 60.03 81 ASN A N 1
ATOM 619 C CA . ASN A 1 81 ? 11.459 17.273 13.702 1.00 60.03 81 ASN A CA 1
ATOM 620 C C . ASN A 1 81 ? 12.992 17.095 13.784 1.00 60.03 81 ASN A C 1
ATOM 622 O O . ASN A 1 81 ? 13.501 15.979 13.648 1.00 60.03 81 ASN A O 1
ATOM 626 N N . SER A 1 82 ? 13.758 18.166 14.019 1.00 59.66 82 SER A N 1
ATOM 627 C CA . SER A 1 82 ? 15.229 18.088 14.133 1.00 59.66 82 SER A CA 1
ATOM 628 C C . SER A 1 82 ? 15.727 17.201 15.284 1.00 59.66 82 SER A C 1
ATOM 630 O O . SER A 1 82 ? 16.876 16.763 15.265 1.00 59.66 82 SER A O 1
ATOM 632 N N . ASP A 1 83 ? 14.867 16.918 16.264 1.00 67.31 83 ASP A N 1
ATOM 633 C CA . ASP A 1 83 ? 15.215 16.205 17.497 1.00 67.31 83 ASP A CA 1
ATOM 634 C C . ASP A 1 83 ? 15.006 14.682 17.416 1.00 67.31 83 ASP A C 1
ATOM 636 O O . ASP A 1 83 ? 15.232 13.980 18.403 1.00 67.31 83 ASP A O 1
ATOM 640 N N . LEU A 1 84 ? 14.614 14.140 16.252 1.00 69.31 84 LEU A N 1
ATOM 641 C CA . LEU A 1 84 ? 14.393 12.698 16.067 1.00 69.31 84 LEU A CA 1
ATOM 642 C C . LEU A 1 84 ? 15.628 11.868 16.451 1.00 69.31 84 LEU A C 1
ATOM 644 O O . LEU A 1 84 ? 15.496 10.860 17.140 1.00 69.31 84 LEU A O 1
ATOM 648 N N . ALA A 1 85 ? 16.820 12.285 16.011 1.00 64.81 85 ALA A N 1
ATOM 649 C CA . ALA A 1 85 ? 18.060 11.557 16.280 1.00 64.81 85 ALA A CA 1
ATOM 650 C C . ALA A 1 85 ? 18.343 11.470 17.788 1.00 64.81 85 ALA A C 1
ATOM 652 O O . ALA A 1 85 ? 18.613 10.389 18.299 1.00 64.81 85 ALA A O 1
ATOM 653 N N . THR A 1 86 ? 18.181 12.583 18.504 1.00 68.38 86 THR A N 1
ATOM 654 C CA . THR A 1 86 ? 18.360 12.669 19.960 1.00 68.38 86 THR A CA 1
ATOM 655 C C . THR A 1 86 ? 17.302 11.862 20.717 1.00 68.38 86 THR A C 1
ATOM 657 O O . THR A 1 86 ? 17.603 11.229 21.730 1.00 68.38 86 THR A O 1
ATOM 660 N N . ALA A 1 87 ? 16.054 11.865 20.238 1.00 70.56 87 ALA A N 1
ATOM 661 C CA . ALA A 1 87 ? 14.967 11.098 20.839 1.00 70.56 87 ALA A CA 1
ATOM 662 C C . ALA A 1 87 ? 15.171 9.583 20.655 1.00 70.56 87 ALA A C 1
ATOM 664 O O . ALA A 1 87 ? 14.994 8.823 21.606 1.00 70.56 87 ALA A O 1
ATOM 665 N N . LEU A 1 88 ? 15.616 9.149 19.470 1.00 69.88 88 LEU A N 1
ATOM 666 C CA . LEU A 1 88 ? 16.004 7.760 19.210 1.00 69.88 88 LEU A CA 1
ATOM 667 C C . LEU A 1 88 ? 17.231 7.352 20.030 1.00 69.88 88 LEU A C 1
ATOM 669 O O . LEU A 1 88 ? 17.215 6.290 20.638 1.00 69.88 88 LEU A O 1
ATOM 673 N N . GLU A 1 89 ? 18.265 8.194 20.102 1.00 68.94 89 GLU A N 1
ATOM 674 C CA . GLU A 1 89 ? 19.449 7.950 20.936 1.00 68.94 89 GLU A CA 1
ATOM 675 C C . GLU A 1 89 ? 19.062 7.775 22.410 1.00 68.94 89 GLU A C 1
ATOM 677 O O . GLU A 1 89 ? 19.518 6.842 23.065 1.00 68.94 89 GLU A O 1
ATOM 682 N N . SER A 1 90 ? 18.155 8.612 22.918 1.00 70.19 90 SER A N 1
ATOM 683 C CA . SER A 1 90 ? 17.656 8.512 24.293 1.00 70.19 90 SER A CA 1
ATOM 684 C C . SER A 1 90 ? 16.844 7.234 24.532 1.00 70.19 90 SER A C 1
ATOM 686 O O . SER A 1 90 ? 16.976 6.628 25.590 1.00 70.19 90 SER A O 1
ATOM 688 N N . LEU A 1 91 ? 16.049 6.790 23.552 1.00 70.50 91 LEU A N 1
ATOM 689 C CA . LEU A 1 91 ? 15.288 5.537 23.626 1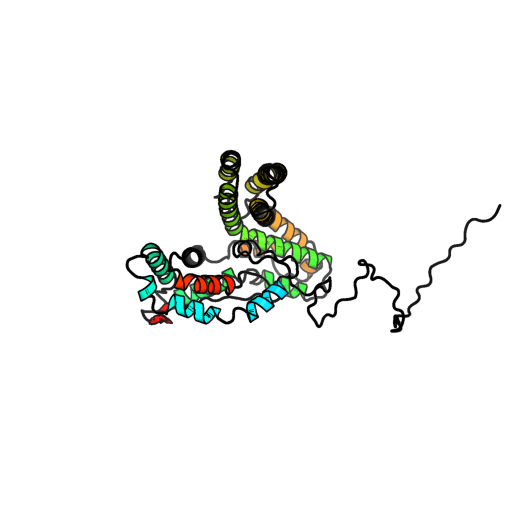.00 70.50 91 LEU A CA 1
ATOM 690 C C . LEU A 1 91 ? 16.192 4.291 23.560 1.00 70.50 91 LEU A C 1
ATOM 692 O O . LEU A 1 91 ? 15.893 3.276 24.180 1.00 70.50 91 LEU A O 1
ATOM 696 N N . LEU A 1 92 ? 17.265 4.349 22.770 1.00 65.88 92 LEU A N 1
ATOM 697 C CA . LEU A 1 92 ? 18.137 3.206 22.476 1.00 65.88 92 LEU A CA 1
ATOM 698 C C . LEU A 1 92 ? 19.296 3.069 23.470 1.00 65.88 92 LEU A C 1
ATOM 700 O O . LEU A 1 92 ? 19.689 1.955 23.813 1.00 65.88 92 LEU A O 1
ATOM 704 N N . PHE A 1 93 ? 19.852 4.199 23.907 1.00 67.38 93 PHE A N 1
ATOM 705 C CA . PHE A 1 93 ? 21.106 4.282 24.659 1.00 67.38 93 PHE A CA 1
ATOM 706 C C . PHE A 1 93 ? 21.029 5.180 25.900 1.00 67.38 93 PHE A C 1
ATOM 708 O O . PHE A 1 93 ? 22.006 5.263 26.648 1.00 67.38 93 PHE A O 1
ATOM 715 N N . GLY A 1 94 ? 19.898 5.856 26.133 1.00 61.69 94 GLY A N 1
ATOM 716 C CA . GLY A 1 94 ? 19.654 6.603 27.365 1.00 61.69 94 GLY A CA 1
ATOM 717 C C . GLY A 1 94 ? 19.589 5.688 28.589 1.00 61.69 94 GLY A C 1
ATOM 718 O O . GLY A 1 94 ? 19.632 4.464 28.475 1.00 61.69 94 GLY A O 1
ATOM 719 N N . ASP A 1 95 ? 19.506 6.275 29.785 1.00 53.38 95 ASP A N 1
ATOM 720 C CA . ASP A 1 95 ? 19.473 5.529 31.049 1.00 53.38 95 ASP A CA 1
ATOM 721 C C . ASP A 1 95 ? 18.128 4.787 31.214 1.00 53.38 95 ASP A C 1
ATOM 723 O O . ASP A 1 95 ? 17.223 5.190 31.947 1.00 53.38 95 ASP A O 1
ATOM 727 N N . MET A 1 96 ? 17.996 3.674 30.487 1.00 51.06 96 MET A N 1
ATOM 728 C CA . MET A 1 96 ? 16.847 2.762 30.448 1.00 51.06 96 MET A CA 1
ATOM 729 C C . MET A 1 96 ? 16.556 2.115 31.808 1.00 51.06 96 MET A C 1
ATOM 731 O O . MET A 1 96 ? 15.541 1.438 31.967 1.00 51.06 96 MET A O 1
ATOM 735 N N . ALA A 1 97 ? 17.404 2.347 32.815 1.00 48.16 97 ALA A N 1
ATOM 736 C CA . ALA A 1 97 ? 17.168 1.958 34.199 1.00 48.16 97 ALA A CA 1
ATOM 737 C C . ALA A 1 97 ? 15.865 2.552 34.774 1.00 48.16 97 ALA A C 1
ATOM 739 O O . ALA A 1 97 ? 15.264 1.938 35.655 1.00 48.16 97 ALA A O 1
ATOM 740 N N . GLY A 1 98 ? 15.396 3.700 34.261 1.00 51.59 98 GLY A N 1
ATOM 741 C CA . GLY A 1 98 ? 14.094 4.278 34.624 1.00 51.59 98 GLY A CA 1
ATOM 742 C C . GLY A 1 98 ? 12.893 3.553 34.000 1.00 51.59 98 GLY A C 1
ATOM 743 O O . GLY A 1 98 ? 11.872 3.376 34.658 1.00 51.59 98 GLY A O 1
ATOM 744 N N . LEU A 1 99 ? 13.035 3.066 32.763 1.00 52.00 99 LEU A N 1
ATOM 745 C CA . LEU A 1 99 ? 12.003 2.316 32.028 1.00 52.00 99 LEU A CA 1
ATOM 746 C C . LEU A 1 99 ? 11.885 0.853 32.482 1.00 52.00 99 LEU A C 1
ATOM 748 O O . LEU A 1 99 ? 10.809 0.266 32.422 1.00 52.00 99 LEU A O 1
ATOM 752 N N . LEU A 1 100 ? 12.989 0.283 32.970 1.00 49.84 100 LEU A N 1
ATOM 753 C CA . LEU A 1 100 ? 13.097 -1.077 33.513 1.00 49.84 100 LEU A CA 1
ATOM 754 C C . LEU A 1 100 ? 12.777 -1.154 35.019 1.00 49.84 100 LEU A C 1
ATOM 756 O O . LEU A 1 100 ? 12.981 -2.195 35.650 1.00 49.84 100 LEU A O 1
ATOM 760 N N . GLY A 1 101 ? 12.286 -0.058 35.609 1.00 49.38 101 GLY A N 1
ATOM 761 C CA . GLY A 1 101 ? 11.782 -0.042 36.978 1.00 49.38 101 GLY A CA 1
ATOM 762 C C . GLY A 1 101 ? 10.683 -1.092 37.179 1.00 49.38 101 GLY A C 1
ATOM 763 O O . GLY A 1 101 ? 9.866 -1.336 36.294 1.00 49.38 101 GLY A O 1
ATOM 764 N N . ALA A 1 102 ? 10.660 -1.713 38.361 1.00 47.75 102 ALA A N 1
ATOM 765 C CA . ALA A 1 102 ? 9.882 -2.913 38.699 1.00 47.75 102 ALA A CA 1
ATOM 766 C C . ALA A 1 102 ? 8.342 -2.833 38.508 1.00 47.75 102 ALA A C 1
ATOM 768 O O . ALA A 1 102 ? 7.663 -3.830 38.741 1.00 47.75 102 ALA A O 1
ATOM 769 N N . GLU A 1 103 ? 7.791 -1.690 38.085 1.00 49.66 103 GLU A N 1
ATOM 770 C CA . GLU A 1 103 ? 6.361 -1.473 37.809 1.00 49.66 103 GLU A CA 1
ATOM 771 C C . GLU A 1 103 ? 5.990 -1.532 36.308 1.00 49.66 103 GLU A C 1
ATOM 773 O O . GLU A 1 103 ? 4.805 -1.603 35.986 1.00 49.66 103 GLU A O 1
ATOM 778 N N . HIS A 1 104 ? 6.964 -1.569 35.383 1.00 53.28 104 HIS A N 1
ATOM 779 C CA . HIS A 1 104 ? 6.739 -1.488 33.925 1.00 53.28 104 HIS A CA 1
ATOM 780 C C . HIS A 1 104 ? 7.250 -2.723 33.151 1.00 53.28 104 HIS A C 1
ATOM 782 O O . HIS A 1 104 ? 7.859 -2.615 32.084 1.00 53.28 104 HIS A O 1
ATOM 788 N N . THR A 1 105 ? 6.991 -3.925 33.676 1.00 57.59 105 THR A N 1
ATOM 789 C CA . THR A 1 105 ? 7.503 -5.208 33.142 1.00 57.59 105 THR A CA 1
ATOM 790 C C . THR A 1 105 ? 7.146 -5.468 31.673 1.00 57.59 105 THR A C 1
ATOM 792 O O . THR A 1 105 ? 7.943 -6.054 30.943 1.00 57.59 105 THR A O 1
ATOM 795 N N . ASP A 1 106 ? 5.981 -4.998 31.220 1.00 60.53 106 ASP A N 1
ATOM 796 C CA . ASP A 1 106 ? 5.476 -5.261 29.864 1.00 60.53 106 ASP A CA 1
ATOM 797 C C . ASP A 1 106 ? 6.127 -4.380 28.787 1.00 60.53 106 ASP A C 1
ATOM 799 O O . ASP A 1 106 ? 6.174 -4.771 27.619 1.00 60.53 106 ASP A O 1
ATOM 803 N N . VAL A 1 107 ? 6.631 -3.197 29.160 1.00 61.31 107 VAL A N 1
ATOM 804 C CA . VAL A 1 107 ? 7.395 -2.327 28.252 1.00 61.31 107 VAL A CA 1
ATOM 805 C C . VAL A 1 107 ? 8.858 -2.748 28.229 1.00 61.31 107 VAL A C 1
ATOM 807 O O . VAL A 1 107 ? 9.440 -2.806 27.151 1.00 61.31 107 VAL A O 1
ATOM 810 N N . GLY A 1 108 ? 9.424 -3.144 29.374 1.00 64.12 108 GLY A N 1
ATOM 811 C CA . GLY A 1 108 ? 10.771 -3.721 29.435 1.00 64.12 108 GLY A CA 1
ATOM 812 C C . GLY A 1 108 ? 10.937 -4.934 28.514 1.00 64.12 108 GLY A C 1
ATOM 813 O O . GLY A 1 108 ? 11.890 -4.992 27.746 1.00 64.12 108 GLY A O 1
ATOM 814 N N . ALA A 1 109 ? 9.956 -5.843 28.490 1.00 66.88 109 ALA A N 1
ATOM 815 C CA . ALA A 1 109 ? 9.974 -6.998 27.590 1.00 66.88 109 ALA A CA 1
ATOM 816 C C . ALA A 1 109 ? 9.923 -6.615 26.097 1.00 66.88 109 ALA A C 1
ATOM 818 O O . ALA A 1 109 ? 10.576 -7.256 25.276 1.00 66.88 109 ALA A O 1
ATOM 819 N N . LEU A 1 110 ? 9.174 -5.567 25.733 1.00 63.41 110 LEU A N 1
ATOM 820 C CA . LEU A 1 110 ? 9.139 -5.064 24.355 1.00 63.41 110 LEU A CA 1
ATOM 821 C C . LEU A 1 110 ? 10.436 -4.374 23.955 1.00 63.41 110 LEU A C 1
ATOM 823 O O . LEU A 1 110 ? 10.872 -4.520 22.819 1.00 63.41 110 LEU A O 1
ATOM 827 N N . VAL A 1 111 ? 11.041 -3.629 24.879 1.00 66.81 111 VAL A N 1
ATOM 828 C CA . VAL A 1 111 ? 12.364 -3.037 24.687 1.00 66.81 111 VAL A CA 1
ATOM 829 C C . VAL A 1 111 ? 13.387 -4.145 24.472 1.00 66.81 111 VAL A C 1
ATOM 831 O O . VAL A 1 111 ? 14.125 -4.088 23.498 1.00 66.81 111 VAL A O 1
ATOM 834 N N . ASP A 1 112 ? 13.394 -5.183 25.307 1.00 68.50 112 ASP A N 1
ATOM 835 C CA . ASP A 1 112 ? 14.301 -6.322 25.152 1.00 68.50 112 ASP A CA 1
ATOM 836 C C . ASP A 1 112 ? 14.086 -7.035 23.812 1.00 68.50 112 ASP A C 1
ATOM 838 O O . ASP A 1 112 ? 15.048 -7.334 23.104 1.00 68.50 112 ASP A O 1
ATOM 842 N N . GLN A 1 113 ? 12.831 -7.261 23.420 1.00 69.88 113 GLN A N 1
ATOM 843 C CA . GLN A 1 113 ? 12.483 -7.871 22.138 1.00 69.88 113 GLN A CA 1
ATOM 844 C C . GLN A 1 113 ? 12.902 -6.992 20.948 1.00 69.88 113 GLN A C 1
ATOM 846 O O . GLN A 1 113 ? 13.411 -7.501 19.949 1.00 69.88 113 GLN A O 1
ATOM 851 N N . PHE A 1 114 ? 12.749 -5.674 21.060 1.00 71.19 114 PHE A N 1
ATOM 852 C CA . PHE A 1 114 ? 13.211 -4.716 20.062 1.00 71.19 114 PHE A CA 1
ATOM 853 C C . PHE A 1 114 ? 14.745 -4.687 19.976 1.00 71.19 114 PHE A C 1
ATOM 855 O O . PHE A 1 114 ? 15.300 -4.825 18.888 1.00 71.19 114 PHE A O 1
ATOM 862 N N . LEU A 1 115 ? 15.450 -4.628 21.108 1.00 71.12 115 LEU A N 1
ATOM 863 C CA . LEU A 1 115 ? 16.912 -4.699 21.163 1.00 71.12 115 LEU A CA 1
ATOM 864 C C . LEU A 1 115 ? 17.440 -6.028 20.609 1.00 71.12 115 LEU A C 1
ATOM 866 O O . LEU A 1 115 ? 18.465 -6.035 19.936 1.00 71.12 115 LEU A O 1
ATOM 870 N N . MET A 1 116 ? 16.734 -7.145 20.813 1.00 71.50 116 MET A N 1
ATOM 871 C CA . MET A 1 116 ? 17.074 -8.427 20.186 1.00 71.50 116 MET A CA 1
ATOM 872 C C . MET A 1 116 ? 17.017 -8.364 18.657 1.00 71.50 116 MET A C 1
ATOM 874 O O . MET A 1 116 ? 17.856 -8.980 18.011 1.00 71.50 116 MET A O 1
ATOM 878 N N . THR A 1 117 ? 16.094 -7.594 18.069 1.00 67.00 117 THR A N 1
ATOM 879 C CA . THR A 1 117 ? 16.070 -7.382 16.607 1.00 67.00 117 THR A CA 1
ATOM 880 C C . THR A 1 117 ? 17.184 -6.470 16.089 1.00 67.00 117 THR A C 1
ATOM 882 O O . THR A 1 117 ? 17.425 -6.439 14.885 1.00 67.00 117 THR A O 1
ATOM 885 N N . LEU A 1 118 ? 17.873 -5.756 16.984 1.00 67.44 118 LEU A N 1
ATOM 886 C CA . LEU A 1 118 ? 19.011 -4.883 16.678 1.00 67.44 118 LEU A CA 1
ATOM 887 C C . LEU A 1 118 ? 20.371 -5.566 16.902 1.00 67.44 118 LEU A C 1
ATOM 889 O O . LEU A 1 118 ? 21.416 -5.005 16.566 1.00 67.44 118 LEU A O 1
ATOM 893 N N . ARG A 1 119 ? 20.396 -6.769 17.485 1.00 68.44 119 ARG A N 1
ATOM 894 C CA . ARG A 1 119 ? 21.629 -7.547 17.646 1.00 68.44 119 ARG A CA 1
ATOM 895 C C . ARG A 1 119 ? 21.961 -8.248 16.339 1.00 68.44 119 ARG A C 1
ATOM 897 O O . ARG A 1 119 ? 21.128 -8.973 15.807 1.00 68.44 1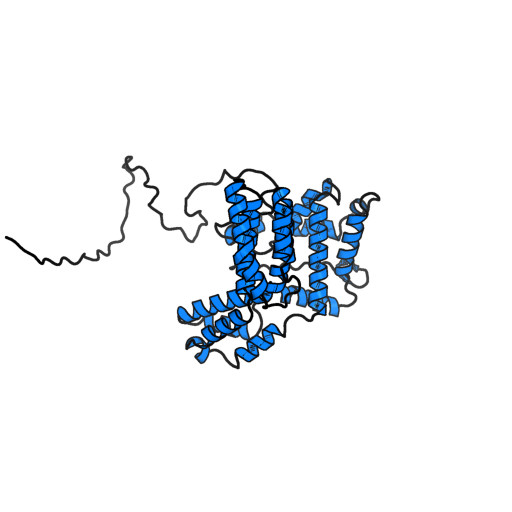19 ARG A O 1
ATOM 904 N N . MET A 1 120 ? 23.180 -8.026 15.858 1.00 70.00 120 MET A N 1
ATOM 905 C CA . MET A 1 120 ? 23.709 -8.692 14.672 1.00 70.00 120 MET A CA 1
ATOM 906 C C . MET A 1 120 ? 24.845 -9.607 15.116 1.00 70.00 120 MET A C 1
ATOM 908 O O . MET A 1 120 ? 25.829 -9.147 15.703 1.00 70.00 120 MET A O 1
ATOM 912 N N . ASP A 1 121 ? 24.722 -10.896 14.824 1.00 69.62 121 ASP A N 1
ATOM 913 C CA . ASP A 1 121 ? 25.718 -11.903 15.183 1.00 69.62 121 ASP A CA 1
ATOM 914 C C . ASP A 1 121 ? 26.917 -11.869 14.219 1.00 69.62 121 ASP A C 1
ATOM 916 O O . AS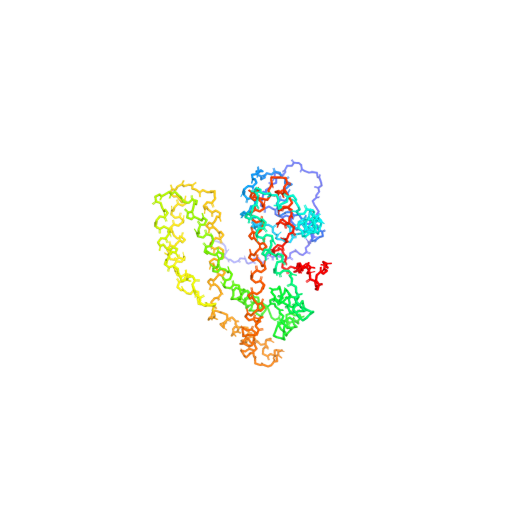P A 1 121 ? 27.982 -12.414 14.518 1.00 69.62 121 ASP A O 1
ATOM 920 N N . SER A 1 122 ? 26.785 -11.206 13.059 1.00 70.00 122 SER A N 1
ATOM 921 C CA . SER A 1 122 ? 27.883 -11.040 12.104 1.00 70.00 122 SER A CA 1
ATOM 922 C C . SER A 1 122 ? 27.790 -9.772 11.234 1.00 70.00 122 SER A C 1
ATOM 924 O O . SER A 1 122 ? 26.699 -9.255 10.985 1.00 70.00 122 SER A O 1
ATOM 926 N N . PRO A 1 123 ? 28.919 -9.304 10.660 1.00 72.38 123 PRO A N 1
ATOM 927 C CA . PRO A 1 123 ? 28.918 -8.248 9.641 1.00 72.38 123 PRO A CA 1
ATOM 928 C C . PRO A 1 123 ? 28.082 -8.578 8.393 1.00 72.38 123 PRO A C 1
ATOM 930 O O . PRO A 1 123 ? 27.623 -7.664 7.711 1.00 72.38 123 PRO A O 1
ATOM 933 N N . GLN A 1 124 ? 27.887 -9.867 8.089 1.00 73.56 124 GLN A N 1
ATOM 934 C CA . GLN A 1 124 ? 27.038 -10.302 6.980 1.00 73.56 124 GLN A CA 1
ATOM 935 C C . GLN A 1 124 ? 25.559 -10.037 7.281 1.00 73.56 124 GLN A C 1
ATOM 937 O O . GLN A 1 124 ? 24.856 -9.531 6.416 1.00 73.56 124 GLN A O 1
ATOM 942 N N . GLU A 1 125 ? 25.105 -10.293 8.509 1.00 71.06 125 GLU A N 1
ATOM 943 C CA . GLU A 1 125 ? 23.732 -9.977 8.924 1.00 71.06 125 GLU A CA 1
ATOM 944 C C . GLU A 1 125 ? 23.466 -8.473 8.921 1.00 71.06 125 GLU A C 1
ATOM 946 O O . GLU A 1 125 ? 22.408 -8.048 8.472 1.00 71.06 125 GLU A O 1
ATOM 951 N N . LEU A 1 126 ? 24.443 -7.654 9.328 1.00 71.38 126 LEU A N 1
ATOM 952 C CA . LEU A 1 126 ? 24.344 -6.199 9.202 1.00 71.38 126 LEU A CA 1
ATOM 953 C C . LEU A 1 126 ? 24.205 -5.767 7.737 1.00 71.38 126 LEU A C 1
ATOM 955 O O . LEU A 1 126 ? 23.381 -4.911 7.420 1.00 71.38 126 LEU A O 1
ATOM 959 N N . PHE A 1 127 ? 25.007 -6.344 6.839 1.00 71.56 127 PHE A N 1
ATOM 960 C CA . PHE A 1 127 ? 24.901 -6.064 5.410 1.00 71.56 127 PHE A CA 1
ATOM 961 C C . PHE A 1 127 ? 23.526 -6.470 4.867 1.00 71.56 127 PHE A C 1
ATOM 963 O O . PHE A 1 127 ? 22.877 -5.665 4.203 1.00 71.56 127 PHE A O 1
ATOM 970 N N . ASP A 1 128 ? 23.046 -7.664 5.215 1.00 70.88 128 ASP A N 1
ATOM 971 C CA . ASP A 1 128 ? 21.737 -8.172 4.800 1.00 70.88 128 ASP A CA 1
ATOM 972 C C . ASP A 1 128 ? 20.580 -7.342 5.392 1.00 70.88 128 ASP A C 1
ATOM 974 O O . ASP A 1 128 ? 19.560 -7.151 4.729 1.00 70.88 128 ASP A O 1
ATOM 978 N N . PHE A 1 129 ? 20.739 -6.806 6.607 1.00 71.38 129 PHE A N 1
ATOM 979 C CA . PHE A 1 129 ? 19.798 -5.905 7.280 1.00 71.38 129 PHE A CA 1
ATOM 980 C C . PHE A 1 129 ? 19.753 -4.525 6.616 1.00 71.38 129 PHE A C 1
ATOM 982 O O . PHE A 1 129 ? 18.672 -4.020 6.318 1.00 71.38 129 PHE A O 1
ATOM 989 N N . LEU A 1 130 ? 20.912 -3.925 6.322 1.00 70.50 130 LEU A N 1
ATOM 990 C CA . LEU A 1 130 ? 21.009 -2.647 5.608 1.00 70.50 130 LEU A CA 1
ATOM 991 C C . LEU A 1 130 ? 20.480 -2.761 4.176 1.00 70.50 130 LEU A C 1
ATOM 993 O O . LEU A 1 130 ? 19.739 -1.889 3.719 1.00 70.50 130 LEU A O 1
ATOM 997 N N . GLN A 1 131 ? 20.812 -3.856 3.492 1.00 67.56 131 GLN A N 1
ATOM 998 C CA . GLN A 1 131 ? 20.255 -4.179 2.186 1.00 67.56 131 GLN A CA 1
ATOM 999 C C . GLN A 1 131 ? 18.737 -4.388 2.283 1.00 67.56 131 GLN A C 1
ATOM 1001 O O . GLN A 1 131 ? 18.003 -3.846 1.467 1.00 67.56 131 GLN A O 1
ATOM 1006 N N . GLY A 1 132 ? 18.246 -5.070 3.322 1.00 65.25 132 GLY A N 1
ATOM 1007 C CA . GLY A 1 132 ? 16.817 -5.226 3.593 1.00 65.25 132 GLY A CA 1
ATOM 1008 C C . GLY A 1 132 ? 16.087 -3.895 3.812 1.00 65.25 132 GLY A C 1
ATOM 1009 O O . GLY A 1 132 ? 15.038 -3.673 3.208 1.00 65.25 132 GLY A O 1
ATOM 1010 N N . GLN A 1 133 ? 16.646 -2.977 4.611 1.00 62.31 133 GLN A N 1
ATOM 1011 C CA . GLN A 1 133 ? 16.090 -1.629 4.800 1.00 62.31 133 GLN A CA 1
ATOM 1012 C C . GLN A 1 133 ? 16.072 -0.829 3.492 1.00 62.31 133 GLN A C 1
ATOM 1014 O O . GLN A 1 133 ? 15.090 -0.142 3.199 1.00 62.31 133 GLN A O 1
ATOM 1019 N N . GLN A 1 134 ? 17.128 -0.946 2.681 1.00 61.88 134 GLN A N 1
ATOM 1020 C CA . GLN A 1 134 ? 17.189 -0.329 1.361 1.00 61.88 134 GLN A CA 1
ATOM 1021 C C . GLN A 1 134 ? 16.136 -0.927 0.417 1.00 61.88 134 GLN A C 1
ATOM 1023 O O . GLN A 1 134 ? 15.390 -0.171 -0.197 1.00 61.88 134 GLN A O 1
ATOM 1028 N N . ASP A 1 135 ? 16.028 -2.250 0.320 1.00 57.66 135 ASP A N 1
ATOM 1029 C CA . ASP A 1 135 ? 15.113 -2.951 -0.590 1.00 57.66 135 ASP A CA 1
ATOM 1030 C C . ASP A 1 135 ? 13.637 -2.719 -0.226 1.00 57.66 135 ASP A C 1
ATOM 1032 O O . ASP A 1 135 ? 12.783 -2.616 -1.109 1.00 57.66 135 ASP A O 1
ATOM 1036 N N . LEU A 1 136 ? 13.325 -2.551 1.065 1.00 57.25 136 LEU A N 1
ATOM 1037 C CA . LEU A 1 136 ? 11.985 -2.173 1.529 1.00 57.25 136 LEU A CA 1
ATOM 1038 C C . LEU A 1 136 ? 11.550 -0.782 1.059 1.00 57.25 136 LEU A C 1
ATOM 1040 O O . LEU A 1 136 ? 10.363 -0.541 0.812 1.00 57.25 136 LEU A O 1
ATOM 1044 N N . GLN A 1 137 ? 12.503 0.139 0.943 1.00 55.00 137 GLN A N 1
ATOM 1045 C CA . GLN A 1 137 ? 12.235 1.528 0.584 1.00 55.00 137 GLN A CA 1
ATOM 1046 C C . GLN A 1 137 ? 12.434 1.776 -0.921 1.00 55.00 137 GLN A C 1
ATOM 1048 O O . GLN A 1 137 ? 11.735 2.588 -1.531 1.00 55.00 137 GLN A O 1
ATOM 1053 N N . ALA A 1 138 ? 13.311 1.013 -1.571 1.00 61.12 138 ALA A N 1
ATOM 1054 C CA . ALA A 1 138 ? 13.680 1.160 -2.969 1.00 61.12 138 ALA A CA 1
ATOM 1055 C C . ALA A 1 138 ? 12.791 0.304 -3.896 1.00 61.12 138 ALA A C 1
ATOM 1057 O O . ALA A 1 138 ? 13.267 -0.453 -4.742 1.00 61.12 138 ALA A O 1
ATOM 1058 N N . ARG A 1 139 ? 11.467 0.481 -3.777 1.00 67.69 139 ARG A N 1
ATOM 1059 C CA . ARG A 1 139 ? 10.431 -0.261 -4.530 1.00 67.69 139 ARG A CA 1
ATOM 1060 C C . ARG A 1 139 ? 10.578 -0.177 -6.056 1.00 67.69 139 ARG A C 1
ATOM 1062 O O . ARG A 1 139 ? 10.130 -1.072 -6.762 1.00 67.69 139 ARG A O 1
ATOM 1069 N N . PHE A 1 140 ? 11.195 0.890 -6.568 1.00 76.56 140 PHE A N 1
ATOM 1070 C CA . PHE A 1 140 ? 11.363 1.167 -8.002 1.00 76.56 140 PHE A CA 1
ATOM 1071 C C . PHE A 1 140 ? 12.835 1.084 -8.445 1.00 76.56 140 PHE A C 1
ATOM 1073 O O . PHE A 1 140 ? 13.383 2.026 -9.038 1.00 76.56 140 PHE A O 1
ATOM 1080 N N . THR A 1 141 ? 13.490 -0.033 -8.130 1.00 76.06 141 THR A N 1
ATOM 1081 C CA . THR A 1 141 ? 14.902 -0.295 -8.452 1.00 76.06 141 THR A CA 1
ATOM 1082 C C . THR A 1 141 ? 15.101 -1.537 -9.313 1.00 76.06 141 THR A C 1
ATOM 1084 O O . THR A 1 141 ? 14.213 -2.370 -9.456 1.00 76.06 141 THR A O 1
ATOM 1087 N N . GLY A 1 142 ? 16.276 -1.639 -9.934 1.00 79.00 142 GLY A N 1
ATOM 1088 C CA . GLY A 1 142 ? 16.610 -2.713 -10.867 1.00 79.00 142 GLY A CA 1
ATOM 1089 C C . GLY A 1 142 ? 16.458 -2.310 -12.333 1.00 79.00 142 GLY A C 1
ATOM 1090 O O . GLY A 1 142 ? 15.994 -1.214 -12.669 1.00 79.00 142 GLY A O 1
ATOM 1091 N N . ASP A 1 143 ? 16.887 -3.206 -13.219 1.00 85.81 143 ASP A N 1
ATOM 1092 C CA . ASP A 1 143 ? 17.068 -2.916 -14.644 1.00 85.81 143 ASP A CA 1
ATOM 1093 C C . ASP A 1 143 ? 15.779 -2.484 -15.342 1.00 85.81 143 ASP A C 1
ATOM 1095 O O . ASP A 1 143 ? 15.798 -1.541 -16.133 1.00 85.81 143 ASP A O 1
ATOM 1099 N N . PHE A 1 144 ? 14.648 -3.103 -15.002 1.00 90.56 144 PHE A N 1
ATOM 1100 C CA . PHE A 1 144 ? 13.342 -2.721 -15.536 1.00 90.56 144 PHE A CA 1
ATOM 1101 C C . PHE A 1 144 ? 13.028 -1.241 -15.257 1.00 90.56 144 PHE A C 1
ATOM 1103 O O . PHE A 1 144 ? 12.737 -0.475 -16.177 1.00 90.56 144 PHE A O 1
ATOM 1110 N N . PHE A 1 145 ? 13.142 -0.804 -13.996 1.00 89.81 145 PHE A N 1
ATOM 1111 C CA . PHE A 1 145 ? 12.844 0.578 -13.615 1.00 89.81 145 PHE A CA 1
ATOM 1112 C C . PHE A 1 145 ? 13.912 1.562 -14.092 1.00 89.81 145 PHE A C 1
ATOM 1114 O O . PHE A 1 145 ? 13.588 2.713 -14.385 1.00 89.81 145 PHE A O 1
ATOM 1121 N N . ASN A 1 146 ? 15.166 1.129 -14.236 1.00 87.19 146 ASN A N 1
ATOM 1122 C CA . ASN A 1 146 ? 16.218 1.940 -14.846 1.00 87.19 146 ASN A CA 1
ATOM 1123 C C . ASN A 1 146 ? 15.918 2.235 -16.319 1.00 87.19 146 ASN A C 1
ATOM 1125 O O . ASN A 1 146 ? 16.014 3.389 -16.743 1.00 87.19 146 ASN A O 1
ATOM 1129 N N . GLN A 1 147 ? 15.485 1.227 -17.080 1.00 92.69 147 GLN A N 1
ATOM 1130 C CA . GLN A 1 147 ? 15.037 1.414 -18.458 1.00 92.69 147 GLN A CA 1
ATOM 1131 C C . GLN A 1 147 ? 13.778 2.283 -18.526 1.00 92.69 147 GLN A C 1
ATOM 1133 O O . GLN A 1 147 ? 13.728 3.218 -19.323 1.00 92.69 147 GLN A O 1
ATOM 1138 N N . LEU A 1 148 ? 12.789 2.042 -17.657 1.00 91.62 148 LEU A N 1
ATOM 1139 C CA . LEU A 1 148 ? 11.569 2.850 -17.609 1.00 91.62 148 LEU A CA 1
ATOM 1140 C C . LEU A 1 148 ? 11.867 4.325 -17.318 1.00 91.62 148 LEU A C 1
ATOM 1142 O O . LEU A 1 148 ? 11.344 5.211 -17.992 1.00 91.62 148 LEU A O 1
ATOM 1146 N N . ARG A 1 149 ? 12.769 4.596 -16.370 1.00 88.25 149 ARG A N 1
ATOM 1147 C CA . ARG A 1 149 ? 13.235 5.949 -16.051 1.00 88.25 149 ARG A CA 1
ATOM 1148 C C . ARG A 1 149 ? 13.952 6.587 -17.235 1.00 88.25 149 ARG A C 1
ATOM 1150 O O . ARG A 1 149 ? 13.667 7.737 -17.549 1.00 88.25 149 ARG A O 1
ATOM 1157 N N . TYR A 1 150 ? 14.834 5.850 -17.911 1.00 88.75 150 TYR A N 1
ATOM 1158 C CA . TYR A 1 150 ? 15.499 6.332 -19.122 1.00 88.75 150 TYR A CA 1
ATOM 1159 C C . TYR A 1 150 ? 14.494 6.699 -20.221 1.00 88.75 150 TYR A C 1
ATOM 1161 O O . TYR A 1 150 ? 14.624 7.756 -20.828 1.00 88.75 150 TYR A O 1
ATOM 1169 N N . MET A 1 151 ? 13.470 5.873 -20.448 1.00 91.81 151 MET A N 1
ATOM 1170 C CA . MET A 1 151 ? 12.422 6.159 -21.432 1.00 91.81 151 MET A CA 1
ATOM 1171 C C . MET A 1 151 ? 11.619 7.409 -21.058 1.00 91.81 151 MET A C 1
ATOM 1173 O O . MET A 1 151 ? 11.386 8.262 -21.908 1.00 91.81 151 MET A O 1
ATOM 1177 N N . LEU A 1 152 ? 11.251 7.566 -19.784 1.00 86.81 152 LEU A N 1
ATOM 1178 C CA . LEU A 1 152 ? 10.503 8.732 -19.298 1.00 86.81 152 LEU A CA 1
ATOM 1179 C C . LEU A 1 152 ? 11.282 10.054 -19.396 1.00 86.81 152 LEU A C 1
ATOM 1181 O O . LEU A 1 152 ? 10.652 11.110 -19.469 1.00 86.81 152 LEU A O 1
ATOM 1185 N N . THR A 1 153 ? 12.620 10.018 -19.415 1.00 85.31 153 THR A N 1
ATOM 1186 C CA . THR A 1 153 ? 13.459 11.212 -19.630 1.00 85.31 153 THR A CA 1
ATOM 1187 C C . THR A 1 153 ? 13.681 11.545 -21.104 1.00 85.31 153 THR A C 1
ATOM 1189 O O . THR A 1 153 ? 14.179 12.630 -21.403 1.00 85.31 153 THR A O 1
ATOM 1192 N N . GLN A 1 154 ? 13.302 10.656 -22.029 1.00 90.06 154 GLN A N 1
ATOM 1193 C CA . GLN A 1 154 ? 13.296 10.959 -23.459 1.00 90.06 154 GLN A CA 1
ATOM 1194 C C . GLN A 1 154 ? 12.040 11.747 -23.858 1.00 90.06 154 GLN A C 1
ATOM 1196 O O . GLN A 1 154 ? 11.057 11.831 -23.115 1.00 90.06 154 GLN A O 1
ATOM 1201 N N . ASP A 1 155 ? 12.054 12.284 -25.080 1.00 85.38 155 ASP A N 1
ATOM 1202 C CA . ASP A 1 155 ? 10.865 12.857 -25.714 1.00 85.38 155 ASP A CA 1
ATOM 1203 C C . ASP A 1 155 ? 9.870 11.739 -26.074 1.00 85.38 155 ASP A C 1
ATOM 1205 O O . ASP A 1 155 ? 9.914 11.148 -27.155 1.00 85.38 155 ASP A O 1
ATOM 1209 N N . THR A 1 156 ? 9.046 11.375 -25.091 1.00 89.75 156 THR A N 1
ATOM 1210 C CA . THR A 1 156 ? 8.029 10.321 -25.163 1.00 89.75 156 THR A CA 1
ATOM 1211 C C . THR A 1 156 ? 6.624 10.893 -25.230 1.00 89.75 156 THR A C 1
ATOM 1213 O O . THR A 1 156 ? 6.332 11.966 -24.689 1.00 89.75 156 THR A O 1
ATOM 1216 N N . SER A 1 157 ? 5.727 10.135 -25.861 1.00 91.31 157 SER A N 1
ATOM 1217 C CA . SER A 1 157 ? 4.322 10.503 -26.000 1.00 91.31 157 SER A CA 1
ATOM 1218 C C . SER A 1 157 ? 3.616 10.666 -24.647 1.00 91.31 157 SER A C 1
ATOM 1220 O O . SER A 1 157 ? 3.925 9.991 -23.662 1.00 91.31 157 SER A O 1
ATOM 1222 N N . GLY A 1 158 ? 2.604 11.541 -24.600 1.00 88.31 158 GLY A N 1
ATOM 1223 C CA . GLY A 1 158 ? 1.752 11.696 -23.414 1.00 88.31 158 GLY A CA 1
ATOM 1224 C C . GLY A 1 158 ? 1.070 10.384 -23.011 1.00 88.31 158 GLY A C 1
ATOM 1225 O O . GLY A 1 158 ? 1.069 10.027 -21.837 1.00 88.31 158 GLY A O 1
ATOM 1226 N N . SER A 1 159 ? 0.609 9.605 -23.993 1.00 90.56 159 SER A N 1
ATOM 1227 C CA . SER A 1 159 ? 0.013 8.281 -23.776 1.00 90.56 159 SER A CA 1
ATOM 1228 C C . SER A 1 159 ? 0.974 7.282 -23.130 1.00 90.56 159 SER A C 1
ATOM 1230 O O . SER A 1 159 ? 0.549 6.496 -22.285 1.00 90.56 159 SER A O 1
ATOM 1232 N N . PHE A 1 160 ? 2.263 7.313 -23.492 1.00 93.50 160 PHE A N 1
ATOM 1233 C CA . PHE A 1 160 ? 3.273 6.480 -22.840 1.00 93.50 160 PHE A CA 1
ATOM 1234 C C . PHE A 1 160 ? 3.458 6.882 -21.378 1.00 93.50 160 PHE A C 1
ATOM 1236 O O . PHE A 1 160 ? 3.448 6.025 -20.500 1.00 93.50 160 PHE A O 1
ATOM 1243 N N . LYS A 1 161 ? 3.576 8.187 -21.103 1.00 88.62 161 LYS A N 1
ATOM 1244 C CA . LYS A 1 161 ? 3.730 8.703 -19.735 1.00 88.62 161 LYS A CA 1
ATOM 1245 C C . LYS A 1 161 ? 2.542 8.317 -18.855 1.00 88.62 161 LYS A C 1
ATOM 1247 O O . LYS A 1 161 ? 2.743 7.869 -17.732 1.00 88.62 161 LYS A O 1
ATOM 1252 N N . GLU A 1 162 ? 1.321 8.421 -19.372 1.00 88.69 162 GLU A N 1
ATOM 1253 C CA . GLU A 1 162 ? 0.111 7.976 -18.671 1.00 88.69 162 GLU A CA 1
ATOM 1254 C C . GLU A 1 162 ? 0.113 6.467 -18.398 1.00 88.69 162 GLU A C 1
ATOM 1256 O O . GLU A 1 162 ? -0.175 6.050 -17.276 1.00 88.69 162 GLU A O 1
ATOM 1261 N N . ALA A 1 163 ? 0.466 5.645 -19.392 1.00 92.56 163 ALA A N 1
ATOM 1262 C CA . ALA A 1 163 ? 0.560 4.196 -19.222 1.00 92.56 163 ALA A CA 1
ATOM 1263 C C . ALA A 1 163 ? 1.639 3.812 -18.196 1.00 92.56 163 ALA A C 1
ATOM 1265 O O . ALA A 1 163 ? 1.396 2.974 -17.330 1.00 92.56 163 ALA A O 1
ATOM 1266 N N . ALA A 1 164 ? 2.798 4.473 -18.237 1.00 91.56 164 ALA A N 1
ATOM 1267 C CA . ALA A 1 164 ? 3.888 4.262 -17.292 1.00 91.56 164 ALA A CA 1
ATOM 1268 C C . ALA A 1 164 ? 3.483 4.651 -15.865 1.00 91.56 164 ALA A C 1
ATOM 1270 O O . ALA A 1 164 ? 3.733 3.892 -14.934 1.00 91.56 164 ALA A O 1
ATOM 1271 N N . LEU A 1 165 ? 2.815 5.794 -15.680 1.00 87.88 165 LEU A N 1
ATOM 1272 C CA . LEU A 1 165 ? 2.301 6.212 -14.373 1.00 87.88 165 LEU A CA 1
ATOM 1273 C C . LEU A 1 165 ? 1.249 5.238 -13.835 1.00 87.88 165 LEU A C 1
ATOM 1275 O O . LEU A 1 165 ? 1.293 4.879 -12.658 1.00 87.88 165 LEU A O 1
ATOM 1279 N N . ALA A 1 166 ? 0.330 4.782 -14.688 1.00 88.12 166 ALA A N 1
ATOM 1280 C CA . ALA A 1 166 ? -0.678 3.801 -14.306 1.00 88.12 166 ALA A CA 1
ATOM 1281 C C . ALA A 1 166 ? -0.032 2.472 -13.884 1.00 88.12 166 ALA A C 1
ATOM 1283 O O . ALA A 1 166 ? -0.378 1.936 -12.832 1.00 88.12 166 ALA A O 1
ATOM 1284 N N . PHE A 1 167 ? 0.958 1.990 -14.642 1.00 94.44 167 PHE A N 1
ATOM 1285 C CA . PHE A 1 167 ? 1.742 0.808 -14.288 1.00 94.44 167 PHE A CA 1
ATOM 1286 C C . PHE A 1 167 ? 2.485 0.987 -12.958 1.00 94.44 167 PHE A C 1
ATOM 1288 O O . PHE A 1 167 ? 2.389 0.125 -12.091 1.00 94.44 167 PHE A O 1
ATOM 1295 N N . LEU A 1 168 ? 3.175 2.114 -12.749 1.00 89.25 168 LEU A N 1
ATOM 1296 C CA . LEU A 1 168 ? 3.898 2.394 -11.503 1.00 89.25 168 LEU A CA 1
ATOM 1297 C C . LEU A 1 168 ? 2.960 2.423 -10.288 1.00 89.25 168 LEU A C 1
ATOM 1299 O O . LEU A 1 168 ? 3.307 1.886 -9.234 1.00 89.25 168 LEU A O 1
ATOM 1303 N N . LYS A 1 169 ? 1.763 3.007 -10.438 1.00 85.38 169 LYS A N 1
ATOM 1304 C CA . LYS A 1 169 ? 0.718 2.983 -9.406 1.00 85.38 169 LYS A CA 1
ATOM 1305 C C . LYS A 1 169 ? 0.252 1.549 -9.127 1.00 85.38 169 LYS A C 1
ATOM 1307 O O . LYS A 1 169 ? 0.212 1.150 -7.967 1.00 85.38 169 LYS A O 1
ATOM 1312 N N . GLY A 1 170 ? -0.057 0.776 -10.169 1.00 87.62 170 GLY A N 1
ATOM 1313 C CA . GLY A 1 170 ? -0.475 -0.624 -10.040 1.00 87.62 170 GLY A CA 1
ATOM 1314 C C . GLY A 1 170 ? 0.591 -1.492 -9.371 1.00 87.62 170 GLY A C 1
ATOM 1315 O O . GLY A 1 170 ? 0.295 -2.236 -8.443 1.00 87.62 170 GLY A O 1
ATOM 1316 N N . TYR A 1 171 ? 1.856 -1.323 -9.757 1.00 90.31 171 TYR A N 1
ATOM 1317 C CA . TYR A 1 171 ? 2.988 -2.018 -9.149 1.00 90.31 171 TYR A CA 1
ATOM 1318 C C . TYR A 1 171 ? 3.154 -1.657 -7.664 1.00 90.31 171 TYR A C 1
ATOM 1320 O O . TYR A 1 171 ? 3.362 -2.538 -6.827 1.00 90.31 171 TYR A O 1
ATOM 1328 N N . ASN A 1 172 ? 3.019 -0.375 -7.301 1.00 83.94 172 ASN A N 1
ATOM 1329 C CA . ASN A 1 172 ? 3.050 0.052 -5.899 1.00 83.94 172 ASN A CA 1
ATOM 1330 C C . ASN A 1 172 ? 1.925 -0.597 -5.085 1.00 83.94 172 ASN A C 1
ATOM 1332 O O . ASN A 1 172 ? 2.169 -1.074 -3.979 1.00 83.94 172 ASN A O 1
ATOM 1336 N N . ASN A 1 173 ? 0.714 -0.634 -5.633 1.00 84.31 173 ASN A N 1
ATOM 1337 C CA . ASN A 1 173 ? -0.442 -1.221 -4.968 1.00 84.31 173 ASN A CA 1
ATOM 1338 C C . ASN A 1 173 ? -0.288 -2.742 -4.808 1.00 84.31 173 ASN A C 1
ATOM 1340 O O . ASN A 1 173 ? -0.471 -3.243 -3.703 1.00 84.31 173 ASN A O 1
ATOM 1344 N N . TYR A 1 174 ? 0.157 -3.454 -5.851 1.00 90.06 174 TYR A N 1
ATOM 1345 C CA . TYR A 1 174 ? 0.433 -4.896 -5.802 1.00 90.06 174 TYR A CA 1
ATOM 1346 C C . TYR A 1 174 ? 1.510 -5.243 -4.768 1.00 90.06 174 TYR A C 1
ATOM 1348 O O . TYR A 1 174 ? 1.332 -6.130 -3.940 1.00 90.06 174 TYR A O 1
ATOM 1356 N N . THR A 1 175 ? 2.639 -4.530 -4.776 1.00 83.50 175 THR A N 1
ATOM 1357 C CA . THR A 1 175 ? 3.732 -4.781 -3.816 1.00 83.50 175 THR A CA 1
ATOM 1358 C C . THR A 1 175 ? 3.371 -4.382 -2.385 1.00 83.50 175 THR A C 1
ATOM 1360 O O . THR A 1 175 ? 3.974 -4.879 -1.441 1.00 83.50 175 THR A O 1
ATOM 1363 N N . SER A 1 176 ? 2.381 -3.503 -2.212 1.00 81.44 176 SER A N 1
ATOM 1364 C CA . SER A 1 176 ? 1.820 -3.139 -0.907 1.00 81.44 176 SER A CA 1
ATOM 1365 C C . SER A 1 176 ? 0.701 -4.069 -0.432 1.00 81.44 176 SER A C 1
ATOM 1367 O O . SER A 1 176 ? 0.191 -3.839 0.659 1.00 81.44 176 SER A O 1
ATOM 1369 N N . GLY A 1 177 ? 0.275 -5.062 -1.220 1.00 85.88 177 GLY A N 1
ATOM 1370 C CA . GLY A 1 177 ? -0.994 -5.767 -1.007 1.00 85.88 177 GLY A CA 1
ATOM 1371 C C . GLY A 1 177 ? -1.128 -6.441 0.362 1.00 85.88 177 GLY A C 1
ATOM 1372 O O . GLY A 1 177 ? -2.140 -6.245 1.030 1.00 85.88 177 GLY A O 1
ATOM 1373 N N . GLU A 1 178 ? -0.094 -7.148 0.823 1.00 83.88 178 GLU A N 1
ATOM 1374 C CA . GLU A 1 178 ? -0.076 -7.780 2.154 1.00 83.88 178 GLU A CA 1
ATOM 1375 C C . GLU A 1 178 ? -0.204 -6.748 3.286 1.00 83.88 178 GLU A C 1
ATOM 1377 O O . GLU A 1 178 ? -1.026 -6.894 4.189 1.00 83.88 178 GLU A O 1
ATOM 1382 N N . HIS A 1 179 ? 0.558 -5.656 3.204 1.00 80.56 179 HIS A N 1
ATOM 1383 C CA . HIS A 1 179 ? 0.491 -4.572 4.182 1.00 80.56 179 HIS A CA 1
ATOM 1384 C C . HIS A 1 179 ? -0.875 -3.877 4.163 1.00 80.56 179 HIS A C 1
ATOM 1386 O O . HIS A 1 179 ? -1.436 -3.574 5.210 1.00 80.56 179 HIS A O 1
ATOM 1392 N N . LEU A 1 180 ? -1.437 -3.634 2.977 1.00 83.31 180 LEU A N 1
ATOM 1393 C CA . LEU A 1 180 ? -2.770 -3.050 2.837 1.00 83.31 180 LEU A CA 1
ATOM 1394 C C . LEU A 1 180 ? -3.838 -3.959 3.454 1.00 83.31 180 LEU A C 1
ATOM 1396 O O . LEU A 1 180 ? -4.748 -3.451 4.099 1.00 83.31 180 LEU A O 1
ATOM 1400 N N . LEU A 1 181 ? -3.715 -5.283 3.311 1.00 92.31 181 LEU A N 1
ATOM 1401 C CA . LEU A 1 181 ? -4.628 -6.237 3.942 1.00 92.31 181 LEU A CA 1
ATOM 1402 C C . LEU A 1 181 ? -4.548 -6.174 5.475 1.00 92.31 181 LEU A C 1
ATOM 1404 O O . LEU A 1 181 ? -5.584 -6.144 6.134 1.00 92.31 181 LEU A O 1
ATOM 1408 N N . GLN A 1 182 ? -3.341 -6.075 6.037 1.00 85.44 182 GLN A N 1
ATOM 1409 C CA . GLN A 1 182 ? -3.143 -5.889 7.481 1.00 85.44 182 GLN A CA 1
ATOM 1410 C C . GLN A 1 182 ? -3.716 -4.552 7.970 1.00 85.44 182 GLN A C 1
ATOM 1412 O O . GLN A 1 182 ? -4.426 -4.516 8.970 1.00 85.44 182 GLN A O 1
ATOM 1417 N N . GLN A 1 183 ? -3.487 -3.459 7.236 1.00 80.94 183 GLN A N 1
ATOM 1418 C CA . GLN A 1 183 ? -4.076 -2.157 7.564 1.00 80.94 183 GLN A CA 1
ATOM 1419 C C . GLN A 1 183 ? -5.604 -2.185 7.515 1.00 80.94 183 GLN A C 1
ATOM 1421 O O . GLN A 1 183 ? -6.253 -1.569 8.357 1.00 80.94 183 GLN A O 1
ATOM 1426 N N . LEU A 1 184 ? -6.187 -2.887 6.540 1.00 92.44 184 LEU A N 1
ATOM 1427 C CA . LEU A 1 184 ? -7.632 -3.087 6.467 1.00 92.44 184 LEU A CA 1
ATOM 1428 C C . LEU A 1 184 ? -8.146 -3.850 7.691 1.00 92.44 184 LEU A C 1
ATOM 1430 O O . LEU A 1 184 ? -9.165 -3.444 8.236 1.00 92.44 184 LEU A O 1
ATOM 1434 N N . HIS A 1 185 ? -7.439 -4.887 8.150 1.00 93.81 185 HIS A N 1
ATOM 1435 C CA . HIS A 1 185 ? -7.800 -5.617 9.369 1.00 93.81 185 HIS A CA 1
ATOM 1436 C C . HIS A 1 185 ? -7.818 -4.692 10.590 1.00 93.81 185 HIS A C 1
ATOM 1438 O O . HIS A 1 185 ? -8.846 -4.572 11.250 1.00 93.81 185 HIS A O 1
ATOM 1444 N N . SER A 1 186 ? -6.720 -3.975 10.851 1.00 85.25 186 SER A N 1
ATOM 1445 C CA . SER A 1 186 ? -6.632 -3.060 11.997 1.00 85.25 186 SER A CA 1
ATOM 1446 C C . SER A 1 186 ? -7.693 -1.958 11.946 1.00 85.25 186 SER A C 1
ATOM 1448 O O . SER A 1 186 ? -8.344 -1.682 12.947 1.00 85.25 186 SER A O 1
ATOM 1450 N N . LEU A 1 187 ? -7.937 -1.372 10.768 1.00 87.12 187 LEU A N 1
ATOM 1451 C CA . LEU A 1 187 ? -8.981 -0.356 10.608 1.00 87.12 187 LEU A CA 1
ATOM 1452 C C . LEU A 1 187 ? -10.382 -0.915 10.844 1.00 87.12 187 LEU A C 1
ATOM 1454 O O . LEU A 1 187 ? -11.237 -0.201 11.360 1.00 87.12 187 LEU A O 1
ATOM 1458 N N . MET A 1 188 ? -10.646 -2.165 10.459 1.00 95.12 188 MET A N 1
ATOM 1459 C CA . MET A 1 188 ? -11.928 -2.800 10.753 1.00 95.12 188 MET A CA 1
ATOM 1460 C C . MET A 1 188 ? -12.092 -3.035 12.259 1.00 95.12 188 MET A C 1
ATOM 1462 O O . MET A 1 188 ? -13.152 -2.702 12.788 1.00 95.12 188 MET A O 1
ATOM 1466 N N . ASP A 1 189 ? -11.056 -3.493 12.963 1.00 92.06 189 ASP A N 1
ATOM 1467 C CA . ASP A 1 189 ? -11.089 -3.636 14.426 1.00 92.06 189 ASP A CA 1
ATOM 1468 C C . ASP A 1 189 ? -11.385 -2.294 15.121 1.00 92.06 189 ASP A C 1
ATOM 1470 O O . ASP A 1 189 ? -12.240 -2.215 16.010 1.00 92.06 189 ASP A O 1
ATOM 1474 N N . ASP A 1 190 ? -10.731 -1.217 14.680 1.00 87.12 190 ASP A N 1
ATOM 1475 C CA . ASP A 1 190 ? -10.939 0.132 15.215 1.00 87.12 190 ASP A CA 1
ATOM 1476 C C . ASP A 1 190 ? -12.363 0.635 14.944 1.00 87.12 190 ASP A C 1
ATOM 1478 O O . ASP A 1 190 ? -13.046 1.127 15.849 1.00 87.12 190 ASP A O 1
ATOM 1482 N N . ILE A 1 191 ? -12.855 0.472 13.711 1.00 94.00 191 ILE A N 1
ATOM 1483 C CA . ILE A 1 191 ? -14.225 0.845 13.343 1.00 94.00 191 ILE A CA 1
ATOM 1484 C C . ILE A 1 191 ? -15.227 0.084 14.213 1.00 94.00 191 ILE A C 1
ATOM 1486 O O . ILE A 1 191 ? -16.138 0.708 14.756 1.00 94.00 191 ILE A O 1
ATOM 1490 N N . GLU A 1 192 ? -15.055 -1.226 14.414 1.00 95.25 192 GLU A N 1
ATOM 1491 C CA . GLU A 1 192 ? -15.946 -2.022 15.264 1.00 95.25 192 GLU A CA 1
ATOM 1492 C C . GLU A 1 192 ? -16.043 -1.442 16.687 1.00 95.25 192 GLU A C 1
ATOM 1494 O O . GLU A 1 192 ? -17.135 -1.330 17.259 1.00 95.25 192 GLU A O 1
ATOM 1499 N N . GLN A 1 193 ? -14.914 -1.014 17.256 1.00 92.81 193 GLN A N 1
ATOM 1500 C CA . GLN A 1 193 ? -14.871 -0.410 18.587 1.00 92.81 193 GLN A CA 1
ATOM 1501 C C . GLN A 1 193 ? -15.554 0.960 18.646 1.00 92.81 193 GLN A C 1
ATOM 1503 O O . GLN A 1 193 ? -16.161 1.286 19.675 1.00 92.81 193 GLN A O 1
ATOM 1508 N N . LEU A 1 194 ? -15.495 1.736 17.563 1.00 92.19 194 LEU A N 1
ATOM 1509 C CA . LEU A 1 194 ? -16.149 3.040 17.447 1.00 92.19 194 LEU A CA 1
ATOM 1510 C C . LEU A 1 194 ? -17.667 2.922 17.233 1.00 92.19 194 LEU A C 1
ATOM 1512 O O . LEU A 1 194 ? -18.424 3.786 17.683 1.00 92.19 194 LEU A O 1
ATOM 1516 N N . LEU A 1 195 ? -18.142 1.845 16.602 1.00 94.44 195 LEU A N 1
ATOM 1517 C CA . LEU A 1 195 ? -19.569 1.631 16.365 1.00 94.44 195 LEU A CA 1
ATOM 1518 C C . LEU A 1 195 ? -20.365 1.501 17.676 1.00 94.44 195 LEU A C 1
ATOM 1520 O O . LEU A 1 195 ? -19.927 0.924 18.684 1.00 94.44 195 LEU A O 1
ATOM 1524 N N . GLN A 1 196 ? -21.615 1.972 17.643 1.00 93.88 196 GLN A N 1
ATOM 1525 C CA . GLN A 1 196 ? -22.594 1.686 18.692 1.00 93.88 196 GLN A CA 1
ATOM 1526 C C . GLN A 1 196 ? -22.807 0.172 18.838 1.00 93.88 196 GLN A C 1
ATOM 1528 O O . GLN A 1 196 ? -22.873 -0.559 17.851 1.00 93.88 196 GLN A O 1
ATOM 1533 N N . ARG A 1 197 ? -22.983 -0.303 20.080 1.00 94.12 197 ARG A N 1
ATOM 1534 C CA . ARG A 1 197 ? -23.047 -1.742 20.417 1.00 94.12 197 ARG A CA 1
ATOM 1535 C C . ARG A 1 197 ? -24.028 -2.553 19.565 1.00 94.12 197 ARG A C 1
ATOM 1537 O O . ARG A 1 197 ? -23.731 -3.695 19.251 1.00 94.12 197 ARG A O 1
ATOM 1544 N N . SER A 1 198 ? -25.169 -1.976 19.186 1.00 94.50 198 SER A N 1
ATOM 1545 C CA . SER A 1 198 ? -26.190 -2.652 18.373 1.00 94.50 198 SER A CA 1
ATOM 1546 C C . SER A 1 198 ? -25.752 -2.965 16.939 1.00 94.50 198 SER A C 1
ATOM 1548 O O . SER A 1 198 ? -26.389 -3.792 16.302 1.00 94.50 198 SER A O 1
ATOM 1550 N N . PHE A 1 199 ? -24.703 -2.311 16.436 1.00 95.62 199 PHE A N 1
ATOM 1551 C CA . PHE A 1 199 ? -24.197 -2.460 15.067 1.00 95.62 199 PHE A CA 1
ATOM 1552 C C . PHE A 1 199 ? -22.910 -3.288 14.987 1.00 95.62 199 PHE A C 1
ATOM 1554 O O . PHE A 1 199 ? -22.504 -3.671 13.894 1.00 95.62 199 PHE A O 1
ATOM 1561 N N . ARG A 1 200 ? -22.265 -3.561 16.129 1.00 95.88 200 ARG A N 1
ATOM 1562 C CA . ARG A 1 200 ? -20.963 -4.243 16.167 1.00 95.88 200 ARG A CA 1
ATOM 1563 C C . ARG A 1 200 ? -21.032 -5.662 15.639 1.00 95.88 200 ARG A C 1
ATOM 1565 O O . ARG A 1 200 ? -20.164 -6.045 14.876 1.00 95.88 200 ARG A O 1
ATOM 1572 N N . GLU A 1 201 ? -22.072 -6.405 16.009 1.00 96.44 201 GLU A N 1
ATOM 1573 C CA . GLU A 1 201 ? -22.213 -7.799 15.581 1.00 96.44 201 GLU A CA 1
ATOM 1574 C C . GLU A 1 201 ? -22.361 -7.900 14.057 1.00 96.44 201 GLU A C 1
ATOM 1576 O O . GLU A 1 201 ? -21.610 -8.622 13.415 1.00 96.44 201 GLU A O 1
ATOM 1581 N N . GLU A 1 202 ? -23.246 -7.092 13.460 1.00 96.62 202 GLU A N 1
ATOM 1582 C CA . GLU A 1 202 ? -23.432 -7.058 12.000 1.00 96.62 202 GLU A CA 1
ATOM 1583 C C . GLU A 1 202 ? -22.143 -6.644 11.270 1.00 96.62 202 GLU A C 1
ATOM 1585 O O . GLU A 1 202 ? -21.822 -7.184 10.211 1.00 96.62 202 GLU A O 1
ATOM 1590 N N . PHE A 1 203 ? -21.384 -5.698 11.834 1.00 97.81 203 PHE A N 1
ATOM 1591 C CA . PHE A 1 203 ? -20.101 -5.291 11.270 1.00 97.81 203 PHE A CA 1
ATOM 1592 C C . PHE A 1 203 ? -19.043 -6.396 11.372 1.00 97.81 203 PHE A C 1
ATOM 1594 O O . PHE A 1 203 ? -18.381 -6.698 10.377 1.00 97.81 203 PHE A O 1
ATOM 1601 N N . ARG A 1 204 ? -18.927 -7.034 12.541 1.00 97.31 204 ARG A N 1
ATOM 1602 C CA . ARG A 1 204 ? -17.987 -8.126 12.793 1.00 97.31 204 ARG A CA 1
ATOM 1603 C C . ARG A 1 204 ? -18.245 -9.314 11.878 1.00 97.31 204 ARG A C 1
ATOM 1605 O O . ARG A 1 204 ? -17.308 -9.811 11.275 1.00 97.31 204 ARG A O 1
ATOM 1612 N N . GLU A 1 205 ? -19.503 -9.697 11.660 1.00 97.25 205 GLU A N 1
ATOM 1613 C CA . GLU A 1 205 ? -19.850 -10.762 10.708 1.00 97.25 205 GLU A CA 1
ATOM 1614 C C . GLU A 1 205 ? -19.330 -10.485 9.283 1.00 97.25 205 GLU A C 1
ATOM 1616 O O . GLU A 1 205 ? -18.999 -11.412 8.541 1.00 97.25 205 GLU A O 1
ATOM 1621 N N . MET A 1 206 ? -19.266 -9.215 8.864 1.00 97.31 206 MET A N 1
ATOM 1622 C CA . MET A 1 206 ? -18.675 -8.847 7.575 1.00 97.31 206 MET A CA 1
ATOM 1623 C C . MET A 1 206 ? -17.146 -8.894 7.608 1.00 97.31 206 MET A C 1
ATOM 1625 O O . MET A 1 206 ? -16.554 -9.345 6.630 1.00 97.31 206 MET A O 1
ATOM 1629 N N . ALA A 1 207 ? -16.521 -8.444 8.698 1.00 96.38 207 ALA A N 1
ATOM 1630 C CA . ALA A 1 207 ? -15.073 -8.515 8.879 1.00 96.38 207 ALA A CA 1
ATOM 1631 C C . ALA A 1 207 ? -14.580 -9.974 8.940 1.00 96.38 207 ALA A C 1
ATOM 1633 O O . ALA A 1 207 ? -13.627 -10.324 8.252 1.00 96.38 207 ALA A O 1
ATOM 1634 N N . ASP A 1 208 ? -15.286 -10.854 9.649 1.00 96.62 208 ASP A N 1
ATOM 1635 C CA . ASP A 1 208 ? -14.980 -12.288 9.757 1.00 96.62 208 ASP A CA 1
ATOM 1636 C C . ASP A 1 208 ? -15.147 -13.038 8.424 1.00 96.62 208 ASP A C 1
ATOM 1638 O O . ASP A 1 208 ? -14.559 -14.098 8.213 1.00 96.62 208 ASP A O 1
ATOM 1642 N N . ALA A 1 209 ? -15.948 -12.499 7.500 1.00 96.81 209 ALA A N 1
ATOM 1643 C CA . ALA A 1 209 ? -16.142 -13.067 6.167 1.00 96.81 209 ALA A CA 1
ATOM 1644 C C . ALA A 1 209 ? -15.025 -12.698 5.168 1.00 96.81 209 ALA A C 1
ATOM 1646 O O . ALA A 1 209 ? -15.028 -13.193 4.032 1.00 96.81 209 ALA A O 1
ATOM 1647 N N . MET A 1 210 ? -14.096 -11.821 5.556 1.00 97.69 210 MET A N 1
ATOM 1648 C CA . MET A 1 210 ? -12.904 -11.504 4.772 1.00 97.69 210 MET A CA 1
ATOM 1649 C C . MET A 1 210 ? -11.920 -12.680 4.776 1.00 97.69 210 MET A C 1
ATOM 1651 O O . MET A 1 210 ? -11.781 -13.411 5.753 1.00 97.69 210 MET A O 1
ATOM 1655 N N . ASN A 1 211 ? -11.186 -12.841 3.679 1.00 97.25 211 ASN A N 1
ATOM 1656 C CA . ASN A 1 211 ? -10.037 -13.732 3.612 1.00 97.25 211 ASN A CA 1
ATOM 1657 C C . ASN A 1 211 ? -8.774 -12.979 4.058 1.00 97.25 211 ASN A C 1
ATOM 1659 O O . ASN A 1 211 ? -8.109 -12.331 3.247 1.00 97.25 211 ASN A O 1
ATOM 1663 N N . TRP A 1 212 ? -8.447 -13.055 5.346 1.00 95.56 212 TRP A N 1
ATOM 1664 C CA . TRP A 1 212 ? -7.258 -12.411 5.921 1.00 95.56 212 TRP A CA 1
ATOM 1665 C C . TRP A 1 212 ? -5.940 -13.113 5.575 1.00 95.56 212 TRP A C 1
ATOM 1667 O O . TRP A 1 212 ? -4.874 -12.524 5.721 1.00 95.56 212 TRP A O 1
ATOM 1677 N N . GLU A 1 213 ? -6.016 -14.338 5.056 1.00 94.50 213 GLU A N 1
ATOM 1678 C CA . GLU A 1 213 ? -4.870 -15.127 4.588 1.00 94.50 213 GLU A CA 1
ATOM 1679 C C . GLU A 1 213 ? -4.737 -15.093 3.055 1.00 94.50 213 GLU A C 1
ATOM 1681 O O . GLU A 1 213 ? -4.063 -15.934 2.456 1.00 94.50 213 GLU A O 1
ATOM 1686 N N . ALA A 1 214 ? -5.399 -14.135 2.394 1.00 93.44 214 ALA A N 1
ATOM 1687 C CA . ALA A 1 214 ? -5.350 -13.996 0.946 1.00 93.44 214 ALA A CA 1
ATOM 1688 C C . ALA A 1 214 ? -3.907 -13.810 0.456 1.00 93.44 214 ALA A C 1
ATOM 1690 O O . ALA A 1 214 ? -3.155 -12.969 0.958 1.00 93.44 214 ALA A O 1
ATOM 1691 N N . ALA A 1 215 ? -3.530 -14.584 -0.563 1.00 92.19 215 ALA A N 1
ATOM 1692 C CA . ALA A 1 215 ? -2.232 -14.441 -1.203 1.00 92.19 215 ALA A CA 1
ATOM 1693 C C . ALA A 1 215 ? -2.100 -13.054 -1.853 1.00 92.19 215 ALA A C 1
ATOM 1695 O O . ALA A 1 215 ? -3.082 -12.461 -2.308 1.00 92.19 215 ALA A O 1
ATOM 1696 N N . ASN A 1 216 ? -0.873 -12.535 -1.946 1.00 89.69 216 ASN A N 1
ATOM 1697 C CA . ASN A 1 216 ? -0.661 -11.223 -2.547 1.00 89.69 216 ASN A CA 1
ATOM 1698 C C . ASN A 1 216 ? -1.173 -11.181 -4.000 1.00 89.69 216 ASN A C 1
ATOM 1700 O O . ASN A 1 216 ? -0.859 -12.055 -4.810 1.00 89.69 216 ASN A O 1
ATOM 1704 N N . GLY A 1 217 ? -1.960 -10.155 -4.325 1.00 91.38 217 GLY A N 1
ATOM 1705 C CA . GLY A 1 217 ? -2.614 -10.009 -5.625 1.00 91.38 217 GLY A CA 1
ATOM 1706 C C . GLY A 1 217 ? -3.937 -10.765 -5.795 1.00 91.38 217 GLY A C 1
ATOM 1707 O O . GLY A 1 217 ? -4.605 -10.531 -6.803 1.00 91.38 217 GLY A O 1
ATOM 1708 N N . ASP A 1 218 ? -4.345 -11.603 -4.834 1.00 96.25 218 ASP A N 1
ATOM 1709 C CA . ASP A 1 218 ? -5.685 -12.201 -4.762 1.00 96.25 218 ASP A CA 1
ATOM 1710 C C . ASP A 1 218 ? -6.618 -11.306 -3.935 1.00 96.25 218 ASP A C 1
ATOM 1712 O O . ASP A 1 218 ? -6.787 -11.459 -2.727 1.00 96.25 218 ASP A O 1
ATOM 1716 N N . THR A 1 219 ? -7.175 -10.289 -4.590 1.00 96.31 219 THR A N 1
ATOM 1717 C CA . THR A 1 219 ? -7.902 -9.202 -3.914 1.00 96.31 219 THR A CA 1
ATOM 1718 C C . THR A 1 219 ? -9.411 -9.277 -4.138 1.00 96.31 219 THR A C 1
ATOM 1720 O O . THR A 1 219 ? -10.175 -8.581 -3.468 1.00 96.31 219 THR A O 1
ATOM 1723 N N . GLN A 1 220 ? -9.871 -10.126 -5.062 1.00 95.06 220 GLN A N 1
ATOM 1724 C CA . GLN A 1 220 ? -11.213 -10.054 -5.643 1.00 95.06 220 GLN A CA 1
ATOM 1725 C C . GLN A 1 220 ? -12.332 -10.310 -4.625 1.00 95.06 220 GLN A C 1
ATOM 1727 O O . GLN A 1 220 ? -13.308 -9.553 -4.585 1.00 95.06 220 GLN A O 1
ATOM 1732 N N . GLN A 1 221 ? -12.207 -11.359 -3.806 1.00 95.81 221 GLN A N 1
ATOM 1733 C CA . GLN A 1 221 ? -13.209 -11.706 -2.790 1.00 95.81 221 GLN A CA 1
ATOM 1734 C C . GLN A 1 221 ? -13.359 -10.574 -1.767 1.00 95.81 221 GLN A C 1
ATOM 1736 O O . GLN A 1 221 ? -14.458 -10.058 -1.554 1.00 95.81 221 GLN A O 1
ATOM 1741 N N . ASN A 1 222 ? -12.235 -10.162 -1.186 1.00 97.62 222 ASN A N 1
ATOM 1742 C CA . ASN A 1 222 ? -12.150 -9.109 -0.181 1.00 97.62 222 ASN A CA 1
ATOM 1743 C C . ASN A 1 222 ? -12.665 -7.768 -0.724 1.00 97.62 222 ASN A C 1
ATOM 1745 O O . ASN A 1 222 ? -13.526 -7.138 -0.113 1.00 97.62 222 ASN A O 1
ATOM 1749 N N . ALA A 1 223 ? -12.225 -7.362 -1.919 1.00 96.06 223 ALA A N 1
ATOM 1750 C CA . ALA A 1 223 ? -12.684 -6.133 -2.564 1.00 96.06 223 ALA A CA 1
ATOM 1751 C C . ALA A 1 223 ? -14.198 -6.148 -2.835 1.00 96.06 223 ALA A C 1
ATOM 1753 O O . ALA A 1 223 ? -14.877 -5.138 -2.633 1.00 96.06 223 ALA A O 1
ATOM 1754 N N . SER A 1 224 ? -14.752 -7.295 -3.243 1.00 96.56 224 SER A N 1
ATOM 1755 C CA . SER A 1 224 ? -16.195 -7.451 -3.470 1.00 96.56 224 SER A CA 1
ATOM 1756 C C . SER A 1 224 ? -16.995 -7.337 -2.171 1.00 96.56 224 SER A C 1
ATOM 1758 O O . SER A 1 224 ? -18.060 -6.721 -2.159 1.00 96.56 224 SER A O 1
ATOM 1760 N N . LEU A 1 225 ? -16.487 -7.890 -1.067 1.00 97.62 225 LEU A N 1
ATOM 1761 C CA . LEU A 1 225 ? -17.139 -7.785 0.236 1.00 97.62 225 LEU A CA 1
ATOM 1762 C C . LEU A 1 225 ? -17.093 -6.351 0.779 1.00 97.62 225 LEU A C 1
ATOM 1764 O O . LEU A 1 225 ? -18.122 -5.824 1.216 1.00 97.62 225 LEU A O 1
ATOM 1768 N N . ILE A 1 226 ? -15.935 -5.692 0.685 1.00 97.06 226 ILE A N 1
ATOM 1769 C CA . ILE A 1 226 ? -15.772 -4.309 1.138 1.00 97.06 226 ILE A CA 1
ATOM 1770 C C . ILE A 1 226 ? -16.692 -3.372 0.345 1.00 97.06 226 ILE A C 1
ATOM 1772 O O . ILE A 1 226 ? -17.499 -2.649 0.931 1.00 97.06 226 ILE A O 1
ATOM 1776 N N . SER A 1 227 ? -16.610 -3.407 -0.987 1.00 95.12 227 SER A N 1
ATOM 1777 C CA . SER A 1 227 ? -17.385 -2.512 -1.858 1.00 95.12 227 SER A CA 1
ATOM 1778 C C . SER A 1 227 ? -18.881 -2.826 -1.870 1.00 95.12 227 SER A C 1
ATOM 1780 O O . SER A 1 227 ? -19.702 -1.909 -1.882 1.00 95.12 227 SER A O 1
ATOM 1782 N N . GLY A 1 228 ? -19.250 -4.108 -1.841 1.00 96.38 228 GLY A N 1
ATOM 1783 C CA . GLY A 1 228 ? -20.635 -4.551 -1.974 1.00 96.38 228 GLY A CA 1
ATOM 1784 C C . GLY A 1 228 ? -21.433 -4.560 -0.672 1.00 96.38 228 GLY A C 1
ATOM 1785 O O . GLY A 1 228 ? -22.659 -4.465 -0.721 1.00 96.38 228 GLY A O 1
ATOM 1786 N N . ARG A 1 229 ? -20.775 -4.687 0.488 1.00 96.62 229 ARG A N 1
ATOM 1787 C CA . ARG A 1 229 ? -21.459 -4.833 1.787 1.00 96.62 229 ARG A CA 1
ATOM 1788 C C . ARG A 1 229 ? -20.978 -3.830 2.825 1.00 96.62 229 ARG A C 1
ATOM 1790 O O . ARG A 1 229 ? -21.792 -3.079 3.358 1.00 96.62 229 ARG A O 1
ATOM 1797 N N . MET A 1 230 ? -19.672 -3.779 3.071 1.00 96.50 230 MET A N 1
ATOM 1798 C CA . MET A 1 230 ? -19.125 -3.021 4.198 1.00 96.50 230 MET A CA 1
ATOM 1799 C C . MET A 1 230 ? -19.243 -1.502 4.022 1.00 96.50 230 MET A C 1
ATOM 1801 O O . MET A 1 230 ? -19.764 -0.820 4.902 1.00 96.50 230 MET A O 1
ATOM 1805 N N . ILE A 1 231 ? -18.833 -0.962 2.869 1.00 95.88 231 ILE A N 1
ATOM 1806 C CA . ILE A 1 231 ? -18.954 0.475 2.570 1.00 95.88 231 ILE A CA 1
ATOM 1807 C C . ILE A 1 231 ? -20.427 0.932 2.591 1.00 95.88 231 ILE A C 1
ATOM 1809 O O . ILE A 1 231 ? -20.718 1.950 3.231 1.00 95.88 231 ILE A O 1
ATOM 1813 N N . PRO A 1 232 ? -21.381 0.213 1.959 1.00 97.38 232 PRO A N 1
ATOM 1814 C CA . PRO A 1 232 ? -22.805 0.523 2.083 1.00 97.38 232 PRO A CA 1
ATOM 1815 C C . PRO A 1 232 ? -23.319 0.518 3.526 1.00 97.38 232 PRO A C 1
ATOM 1817 O O . PRO A 1 232 ? -24.071 1.419 3.904 1.00 97.38 232 PRO A O 1
ATOM 1820 N N . PHE A 1 233 ? -22.903 -0.458 4.339 1.00 97.56 233 PHE A N 1
ATOM 1821 C CA . PHE A 1 233 ? -23.265 -0.524 5.753 1.00 97.56 233 PHE A CA 1
ATOM 1822 C C . PHE A 1 233 ? -22.765 0.704 6.523 1.00 97.56 233 PHE A C 1
ATOM 1824 O O . PHE A 1 233 ? -23.567 1.379 7.167 1.00 97.56 233 PHE A O 1
ATOM 1831 N N . LEU A 1 234 ? -21.478 1.046 6.402 1.00 96.25 234 LEU A N 1
ATOM 1832 C CA . LEU A 1 234 ? -20.883 2.195 7.096 1.00 96.25 234 LEU A CA 1
ATOM 1833 C C . LEU A 1 234 ? -21.506 3.517 6.641 1.00 96.25 234 LEU A C 1
ATOM 1835 O O . LEU A 1 234 ? -21.841 4.366 7.464 1.00 96.25 234 LEU A O 1
ATOM 1839 N N . SER A 1 235 ? -21.765 3.659 5.341 1.00 94.44 235 SER A N 1
ATOM 1840 C CA . SER A 1 235 ? -22.459 4.827 4.788 1.00 94.44 235 SER A CA 1
ATOM 1841 C C . SER A 1 235 ? -23.862 4.984 5.386 1.00 94.44 235 SER A C 1
ATOM 1843 O O . SER A 1 235 ? -24.258 6.083 5.785 1.00 94.44 235 SER A O 1
ATOM 1845 N N . LYS A 1 236 ? -24.613 3.879 5.500 1.00 95.56 236 LYS A N 1
ATOM 1846 C CA . LYS A 1 236 ? -25.938 3.871 6.129 1.00 95.56 236 LYS A CA 1
ATOM 1847 C C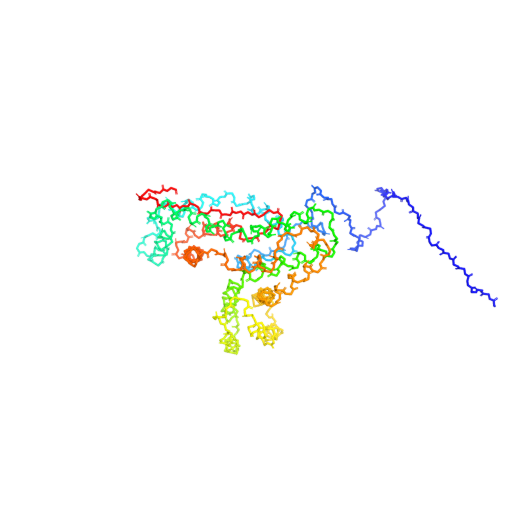 . LYS A 1 236 ? -25.844 4.195 7.619 1.00 95.56 236 LYS A C 1
ATOM 1849 O O . LYS A 1 236 ? -26.609 5.042 8.080 1.00 95.56 236 LYS A O 1
ATOM 1854 N N . TYR A 1 237 ? -24.905 3.582 8.342 1.00 95.38 237 TYR A N 1
ATOM 1855 C CA . TYR A 1 237 ? -24.652 3.860 9.754 1.00 95.38 237 TYR A CA 1
ATOM 1856 C C . TYR A 1 237 ? -24.424 5.358 9.971 1.00 95.38 237 TYR A C 1
ATOM 1858 O O . TYR A 1 237 ? -25.258 5.981 10.625 1.00 95.38 237 TYR A O 1
ATOM 1866 N N . ILE A 1 238 ? -23.413 5.946 9.315 1.00 93.62 238 ILE A N 1
ATOM 1867 C CA . ILE A 1 238 ? -23.044 7.370 9.420 1.00 93.62 238 ILE A CA 1
ATOM 1868 C C . ILE A 1 238 ? -24.250 8.272 9.147 1.00 93.62 238 ILE A C 1
ATOM 1870 O O . ILE A 1 238 ? -24.524 9.196 9.911 1.00 93.62 238 ILE A O 1
ATOM 1874 N N . SER A 1 239 ? -25.013 7.982 8.087 1.00 92.31 239 SER A N 1
ATOM 1875 C CA . SER A 1 239 ? -26.197 8.777 7.744 1.00 92.31 239 SER A CA 1
ATOM 1876 C C . SER A 1 239 ? -27.299 8.710 8.808 1.00 92.31 239 SER A C 1
ATOM 1878 O O . SER A 1 239 ? -27.976 9.703 9.061 1.00 92.31 239 SER A O 1
ATOM 1880 N N . SER A 1 240 ? -27.481 7.550 9.445 1.00 91.50 240 SER A N 1
ATOM 1881 C CA . SER A 1 240 ? -28.546 7.321 10.425 1.00 91.50 240 SER A CA 1
ATOM 1882 C C . SER A 1 240 ? -28.196 7.855 11.813 1.00 91.50 240 SER A C 1
ATOM 1884 O O . SER A 1 240 ? -29.053 8.413 12.499 1.00 91.50 240 SER A O 1
ATOM 1886 N N . THR A 1 241 ? -26.933 7.728 12.216 1.00 89.19 241 THR A N 1
ATOM 1887 C CA . THR A 1 241 ? -26.435 8.145 13.530 1.00 89.19 241 THR A CA 1
ATOM 1888 C C . THR A 1 241 ? -25.915 9.578 13.536 1.00 89.19 241 THR A C 1
ATOM 1890 O O . THR A 1 241 ? -25.717 10.131 14.613 1.00 89.19 241 THR A O 1
ATOM 1893 N N . HIS A 1 242 ? -25.755 10.197 12.358 1.00 85.31 242 HIS A N 1
ATOM 1894 C CA . HIS A 1 242 ? -25.119 11.506 12.178 1.00 85.31 242 HIS A CA 1
ATOM 1895 C C . HIS A 1 242 ? -23.686 11.540 12.737 1.00 85.31 242 HIS A C 1
ATOM 1897 O O . HIS A 1 242 ? -23.213 12.574 13.210 1.00 85.31 242 HIS A O 1
ATOM 1903 N N . ASP A 1 243 ? -23.000 10.397 12.687 1.00 75.62 243 ASP A N 1
ATOM 1904 C CA . ASP A 1 243 ? -21.630 10.228 13.163 1.00 75.62 243 ASP A CA 1
ATOM 1905 C C . ASP A 1 243 ? -20.638 10.757 12.119 1.00 75.62 243 ASP A C 1
ATOM 1907 O O . ASP A 1 243 ? -20.088 10.023 11.300 1.00 75.62 243 ASP A O 1
ATOM 1911 N N . TYR A 1 244 ? -20.478 12.081 12.103 1.00 73.81 244 TYR A N 1
ATOM 1912 C CA . TYR A 1 244 ? -19.566 12.785 11.198 1.00 73.81 244 TYR A CA 1
ATOM 1913 C C . TYR A 1 244 ? -18.151 12.960 11.766 1.00 73.81 244 TYR A C 1
ATOM 1915 O O . TYR A 1 244 ? -17.397 13.748 11.201 1.00 73.81 244 TYR A O 1
ATOM 1923 N N . GLY A 1 245 ? -17.828 12.281 12.870 1.00 81.19 245 GLY A N 1
ATOM 1924 C CA . GLY A 1 245 ? -16.525 12.345 13.528 1.00 81.19 245 GLY A CA 1
ATOM 1925 C C . GLY A 1 245 ? -15.714 11.060 13.301 1.00 81.19 245 GLY A C 1
ATOM 1926 O O . GLY A 1 245 ? -15.542 10.660 12.148 1.00 81.19 245 GLY A O 1
ATOM 1927 N N . PRO A 1 246 ? -15.268 10.359 14.361 1.00 82.00 246 PRO A N 1
ATOM 1928 C CA . PRO A 1 246 ? -14.293 9.269 14.250 1.00 82.00 246 PRO A CA 1
ATOM 1929 C C . PRO A 1 246 ? -14.677 8.130 13.294 1.00 82.00 246 PRO A C 1
ATOM 1931 O O . PRO A 1 246 ? -13.830 7.640 12.549 1.00 82.00 246 PRO A O 1
ATOM 1934 N N . VAL A 1 247 ? -15.950 7.705 13.269 1.00 87.94 247 VAL A N 1
ATOM 1935 C CA . VAL A 1 247 ? -16.381 6.597 12.392 1.00 87.94 247 VAL A CA 1
ATOM 1936 C C . VAL A 1 247 ? -16.301 6.997 10.922 1.00 87.94 247 VAL A C 1
ATOM 1938 O O . VAL A 1 247 ? -15.918 6.184 10.080 1.00 87.94 247 VAL A O 1
ATOM 1941 N N . ARG A 1 248 ? -16.642 8.247 10.593 1.00 87.19 248 ARG A N 1
ATOM 1942 C CA . ARG A 1 248 ? -16.554 8.756 9.222 1.00 87.19 248 ARG A CA 1
ATOM 1943 C C . ARG A 1 248 ? -15.108 8.801 8.745 1.00 87.19 248 ARG A C 1
ATOM 1945 O O . ARG A 1 248 ? -14.845 8.363 7.625 1.00 87.19 248 ARG A O 1
ATOM 1952 N N . ASP A 1 249 ? -14.201 9.309 9.568 1.00 81.94 249 ASP A N 1
ATOM 1953 C CA . ASP A 1 249 ? -12.796 9.459 9.188 1.00 81.94 249 ASP A CA 1
ATOM 1954 C C . ASP A 1 249 ? -12.124 8.092 9.026 1.00 81.94 249 ASP A C 1
ATOM 1956 O O . ASP A 1 249 ? -11.519 7.821 7.985 1.00 81.94 249 ASP A O 1
ATOM 1960 N N . ALA A 1 250 ? -12.365 7.171 9.965 1.00 85.38 250 ALA A N 1
ATOM 1961 C CA . ALA A 1 250 ? -11.925 5.783 9.845 1.00 85.38 250 ALA A CA 1
ATOM 1962 C C . ALA A 1 250 ? -12.515 5.094 8.599 1.00 85.38 250 ALA A C 1
ATOM 1964 O O . ALA A 1 250 ? -11.806 4.391 7.880 1.00 85.38 250 ALA A O 1
ATOM 1965 N N . THR A 1 251 ? -13.790 5.349 8.272 1.00 89.06 251 THR A N 1
ATOM 1966 C CA . THR A 1 251 ? -14.428 4.824 7.050 1.00 89.06 251 THR A CA 1
ATOM 1967 C C . THR A 1 251 ? -13.766 5.366 5.782 1.00 89.06 251 THR A C 1
ATOM 1969 O O . THR A 1 251 ? -13.563 4.616 4.830 1.00 89.06 251 THR A O 1
ATOM 1972 N N . MET A 1 252 ? -13.406 6.651 5.735 1.00 85.56 252 MET A N 1
ATOM 1973 C CA . MET A 1 252 ? -12.713 7.222 4.575 1.00 85.56 252 MET A CA 1
ATOM 1974 C C . MET A 1 252 ? -11.323 6.613 4.388 1.00 85.56 252 MET A C 1
ATOM 1976 O O . MET A 1 252 ? -10.947 6.280 3.261 1.00 85.56 252 MET A O 1
ATOM 1980 N N . LEU A 1 253 ? -10.588 6.408 5.482 1.00 84.12 253 LEU A N 1
ATOM 1981 C CA . LEU A 1 253 ? -9.287 5.746 5.451 1.00 84.12 253 LEU A CA 1
ATOM 1982 C C . LEU A 1 253 ? -9.408 4.274 5.020 1.00 84.12 253 LEU A C 1
ATOM 1984 O O . LEU A 1 253 ? -8.622 3.806 4.192 1.00 84.12 253 LEU A O 1
ATOM 1988 N N . LEU A 1 254 ? -10.442 3.570 5.493 1.00 90.25 254 LEU A N 1
ATOM 1989 C CA . LEU A 1 254 ? -10.783 2.219 5.042 1.00 90.25 254 LEU A CA 1
ATOM 1990 C C . LEU A 1 254 ? -11.036 2.191 3.529 1.00 90.25 254 LEU A C 1
ATOM 1992 O O . LEU A 1 254 ? -10.459 1.360 2.834 1.00 90.25 254 LEU A O 1
ATOM 1996 N N . ILE A 1 255 ? -11.852 3.112 3.002 1.00 89.38 255 ILE A N 1
ATOM 1997 C CA . ILE A 1 255 ? -12.148 3.206 1.562 1.00 89.38 255 ILE A CA 1
ATOM 1998 C C . ILE A 1 255 ? -10.867 3.453 0.762 1.00 89.38 255 ILE A C 1
ATOM 2000 O O . ILE A 1 255 ? -10.641 2.797 -0.255 1.00 89.38 255 ILE A O 1
ATOM 2004 N N . PHE A 1 256 ? -10.012 4.370 1.216 1.00 85.75 256 PHE A N 1
ATOM 2005 C CA . PHE A 1 256 ? -8.747 4.667 0.551 1.00 85.75 256 PHE A CA 1
ATOM 2006 C C . PHE A 1 256 ? -7.845 3.428 0.453 1.00 85.75 256 PHE A C 1
ATOM 2008 O O . PHE A 1 256 ? -7.375 3.087 -0.638 1.00 85.75 256 PHE A O 1
ATOM 2015 N N . ASN A 1 257 ? -7.653 2.713 1.566 1.00 84.75 257 ASN A N 1
ATOM 2016 C CA . ASN A 1 257 ? -6.854 1.489 1.589 1.00 84.75 257 ASN A CA 1
ATOM 2017 C C . ASN A 1 257 ? -7.510 0.357 0.791 1.00 84.75 257 ASN A C 1
ATOM 2019 O O . ASN A 1 257 ? -6.811 -0.370 0.090 1.00 84.75 257 ASN A O 1
ATOM 2023 N N . ALA A 1 258 ? -8.840 0.251 0.811 1.00 92.25 258 ALA A N 1
ATOM 2024 C CA . ALA A 1 258 ? -9.583 -0.748 0.051 1.00 92.25 258 ALA A CA 1
ATOM 2025 C C . ALA A 1 258 ? -9.432 -0.551 -1.460 1.00 92.25 258 ALA A C 1
ATOM 2027 O O . ALA A 1 258 ? -9.219 -1.523 -2.180 1.00 92.25 258 ALA A O 1
ATOM 2028 N N . VAL A 1 259 ? -9.476 0.694 -1.945 1.00 90.31 259 VAL A N 1
ATOM 2029 C CA . VAL A 1 259 ? -9.241 1.004 -3.363 1.00 90.31 259 VAL A CA 1
ATOM 2030 C C . VAL A 1 259 ? -7.814 0.644 -3.762 1.00 90.31 259 VAL A C 1
ATOM 2032 O O . VAL A 1 259 ? -7.609 0.021 -4.799 1.00 90.31 259 VAL A O 1
ATOM 2035 N N . ARG A 1 260 ? -6.816 0.985 -2.936 1.00 90.56 260 ARG A N 1
ATOM 2036 C CA . ARG A 1 260 ? -5.421 0.605 -3.209 1.00 90.56 260 ARG A CA 1
ATOM 2037 C C . ARG A 1 260 ? -5.228 -0.906 -3.209 1.00 90.56 260 ARG A C 1
ATOM 2039 O O . ARG A 1 260 ? -4.538 -1.415 -4.083 1.00 90.56 260 ARG A O 1
ATOM 2046 N N . TYR A 1 261 ? -5.838 -1.605 -2.258 1.00 93.62 261 TYR A N 1
ATOM 2047 C CA . TYR A 1 261 ? -5.789 -3.059 -2.172 1.00 93.62 261 TYR A CA 1
ATOM 2048 C C . TYR A 1 261 ? -6.450 -3.699 -3.396 1.00 93.62 261 TYR A C 1
ATOM 2050 O O . TYR A 1 261 ? -5.841 -4.541 -4.042 1.00 93.62 261 TYR A O 1
ATOM 2058 N N . GLN A 1 262 ? -7.640 -3.239 -3.791 1.00 94.38 262 GLN A N 1
ATOM 2059 C CA . GLN A 1 262 ? -8.325 -3.699 -5.000 1.00 94.38 262 GLN A CA 1
ATOM 2060 C C . GLN A 1 262 ? -7.486 -3.459 -6.266 1.00 94.38 262 GLN A C 1
ATOM 2062 O O . GLN A 1 262 ? -7.316 -4.379 -7.064 1.00 94.38 262 GLN A O 1
ATOM 2067 N N . ASP A 1 263 ? -6.918 -2.259 -6.426 1.00 88.94 263 ASP A N 1
ATOM 2068 C CA . ASP A 1 263 ? -6.017 -1.904 -7.534 1.00 88.94 263 ASP A CA 1
ATOM 2069 C C . ASP A 1 263 ? -4.704 -2.727 -7.521 1.00 88.94 263 ASP A C 1
ATOM 2071 O O . ASP A 1 263 ? -3.942 -2.696 -8.488 1.00 88.94 263 ASP A O 1
ATOM 2075 N N . GLY A 1 264 ? -4.412 -3.438 -6.427 1.00 90.88 264 GLY A N 1
ATOM 2076 C CA . GLY A 1 264 ? -3.269 -4.336 -6.266 1.00 90.88 264 GLY A CA 1
ATOM 2077 C C . GLY A 1 264 ? -3.495 -5.755 -6.798 1.00 90.88 264 GLY A C 1
ATOM 2078 O O . GLY A 1 264 ? -2.674 -6.627 -6.534 1.00 90.88 264 GLY A O 1
ATOM 2079 N N . GLU A 1 265 ? -4.586 -6.013 -7.526 1.00 95.12 265 GLU A N 1
ATOM 2080 C CA . GLU A 1 265 ? -4.857 -7.301 -8.179 1.00 95.12 265 GLU A CA 1
ATOM 2081 C C . GLU A 1 265 ? -3.741 -7.680 -9.175 1.00 95.12 265 GLU A C 1
ATOM 2083 O O . GLU A 1 265 ? -3.352 -6.877 -10.032 1.00 95.12 265 GLU A O 1
ATOM 2088 N N . ARG A 1 266 ? -3.284 -8.942 -9.148 1.00 94.19 266 ARG A N 1
ATOM 2089 C CA . ARG A 1 266 ? -2.255 -9.438 -10.084 1.00 94.19 266 ARG A CA 1
ATOM 2090 C C . ARG A 1 266 ? -2.653 -9.250 -11.551 1.00 94.19 266 ARG A C 1
ATOM 2092 O O . ARG A 1 266 ? -1.875 -8.721 -12.341 1.00 94.19 266 ARG A O 1
ATOM 2099 N N . GLY A 1 267 ? -3.882 -9.626 -11.904 1.00 94.50 267 GLY A N 1
ATOM 2100 C CA . GLY A 1 267 ? -4.386 -9.490 -13.272 1.00 94.50 267 GLY A CA 1
ATOM 2101 C C . GLY A 1 267 ? -4.497 -8.030 -13.724 1.00 94.50 267 GLY A C 1
ATOM 2102 O O . GLY A 1 267 ? -4.359 -7.722 -14.907 1.00 94.50 267 GLY A O 1
ATOM 2103 N N . MET A 1 268 ? -4.721 -7.086 -12.803 1.00 94.19 268 MET A N 1
ATOM 2104 C CA . MET A 1 268 ? -4.671 -5.659 -13.128 1.00 94.19 268 MET A CA 1
ATOM 2105 C C . MET A 1 268 ? -3.245 -5.203 -13.446 1.00 94.19 268 MET A C 1
ATOM 2107 O O . MET A 1 268 ? -3.055 -4.508 -14.443 1.00 94.19 268 MET A O 1
ATOM 2111 N N . LEU A 1 269 ? -2.252 -5.623 -12.658 1.00 95.38 269 LEU A N 1
ATOM 2112 C CA . LEU A 1 269 ? -0.844 -5.306 -12.912 1.00 95.38 269 LEU A CA 1
ATOM 2113 C C . LEU A 1 269 ? -0.376 -5.822 -14.281 1.00 95.38 269 LEU A C 1
ATOM 2115 O O . LEU A 1 269 ? 0.257 -5.079 -15.030 1.00 95.38 269 LEU A O 1
ATOM 2119 N N . GLU A 1 270 ? -0.730 -7.060 -14.625 1.00 95.38 270 GLU A N 1
ATOM 2120 C CA . GLU A 1 270 ? -0.387 -7.674 -15.915 1.00 95.38 270 GLU A CA 1
ATOM 2121 C C . GLU A 1 270 ? -1.001 -6.887 -17.090 1.00 95.38 270 GLU A C 1
ATOM 2123 O O . GLU A 1 270 ? -0.282 -6.496 -18.008 1.00 95.38 270 GLU A O 1
ATOM 2128 N N . ARG A 1 271 ? -2.285 -6.507 -17.008 1.00 96.56 271 ARG A N 1
ATOM 2129 C CA . ARG A 1 271 ? -2.945 -5.654 -18.023 1.00 96.56 271 ARG A CA 1
ATOM 2130 C C . ARG A 1 271 ? -2.320 -4.261 -18.149 1.00 96.56 271 ARG A C 1
ATOM 2132 O O . ARG A 1 271 ? -2.280 -3.684 -19.235 1.00 96.56 271 ARG A O 1
ATOM 2139 N N . LEU A 1 272 ? -1.854 -3.682 -17.041 1.00 96.69 272 LEU A N 1
ATOM 2140 C CA . LEU A 1 272 ? -1.158 -2.392 -17.063 1.00 96.69 272 LEU A CA 1
ATOM 2141 C C . LEU A 1 272 ? 0.211 -2.504 -17.743 1.00 96.69 272 LEU A C 1
ATOM 2143 O O . LEU A 1 272 ? 0.602 -1.574 -18.452 1.00 96.69 272 LEU A O 1
ATOM 2147 N N . LEU A 1 273 ? 0.914 -3.628 -17.562 1.00 96.50 273 LEU A N 1
ATOM 2148 C CA . LEU A 1 273 ? 2.151 -3.909 -18.288 1.00 96.50 273 LEU A CA 1
ATOM 2149 C C . LEU A 1 273 ? 1.880 -4.061 -19.788 1.00 96.50 273 LEU A C 1
ATOM 2151 O O . LEU A 1 273 ? 2.574 -3.438 -20.584 1.00 96.50 273 LEU A O 1
ATOM 2155 N N . GLU A 1 274 ? 0.857 -4.824 -20.178 1.00 96.25 274 GLU A N 1
ATOM 2156 C CA . GLU A 1 274 ? 0.465 -4.982 -21.588 1.00 96.25 274 GLU A CA 1
ATOM 2157 C C . GLU A 1 274 ? 0.196 -3.622 -22.244 1.00 96.25 274 GLU A C 1
ATOM 2159 O O . GLU A 1 274 ? 0.780 -3.292 -23.274 1.00 96.25 274 GLU A O 1
ATOM 2164 N N . ARG A 1 275 ? -0.582 -2.759 -21.579 1.00 95.31 275 ARG A N 1
ATOM 2165 C CA . ARG A 1 275 ? -0.846 -1.396 -22.060 1.00 95.31 275 ARG A CA 1
ATOM 2166 C C . ARG A 1 275 ? 0.427 -0.555 -22.209 1.00 95.31 275 ARG A C 1
ATOM 2168 O O . ARG A 1 275 ? 0.496 0.307 -23.086 1.00 95.31 275 ARG A O 1
ATOM 2175 N N . LEU A 1 276 ? 1.409 -0.744 -21.331 1.00 94.50 276 LEU A N 1
ATOM 2176 C CA . LEU A 1 276 ? 2.701 -0.067 -21.425 1.00 94.50 276 LEU A CA 1
ATOM 2177 C C . LEU A 1 276 ? 3.495 -0.569 -22.643 1.00 94.50 276 LEU A C 1
ATOM 2179 O O . LEU A 1 276 ? 4.062 0.243 -23.382 1.00 94.50 276 LEU A O 1
ATOM 2183 N N . MET A 1 277 ? 3.480 -1.885 -22.871 1.00 94.56 277 MET A N 1
ATOM 2184 C CA . MET A 1 277 ? 4.140 -2.559 -23.992 1.00 94.56 277 MET A CA 1
ATOM 2185 C C . MET A 1 277 ? 3.542 -2.192 -25.354 1.00 94.56 277 MET A C 1
ATOM 2187 O O . MET A 1 277 ? 4.292 -2.053 -26.314 1.00 94.56 277 MET A O 1
ATOM 2191 N N . ASP A 1 278 ? 2.231 -1.948 -25.429 1.00 93.19 278 ASP A N 1
ATOM 2192 C CA . ASP A 1 278 ? 1.526 -1.553 -26.661 1.00 93.19 278 ASP A CA 1
ATOM 2193 C C . ASP A 1 278 ? 1.954 -0.180 -27.218 1.00 93.19 278 ASP A C 1
ATOM 2195 O O . ASP A 1 278 ? 1.564 0.227 -28.319 1.00 93.19 278 ASP A O 1
ATOM 2199 N N . SER A 1 279 ? 2.744 0.584 -26.462 1.00 92.38 279 SER A N 1
ATOM 2200 C CA . SER A 1 279 ? 3.239 1.879 -26.910 1.00 92.38 279 SER A CA 1
ATOM 2201 C C . SER A 1 279 ? 4.466 1.746 -27.822 1.00 92.38 279 SER A C 1
ATOM 2203 O O . SER A 1 279 ? 5.439 1.055 -27.522 1.00 92.38 279 SER A O 1
ATOM 2205 N N . ARG A 1 280 ? 4.479 2.523 -28.915 1.00 90.75 280 ARG A N 1
ATOM 2206 C CA . ARG A 1 280 ? 5.631 2.591 -29.839 1.00 90.75 280 ARG A CA 1
ATOM 2207 C C . ARG A 1 280 ? 6.916 3.061 -29.155 1.00 90.75 280 ARG A C 1
ATOM 2209 O O . ARG A 1 280 ? 8.012 2.710 -29.581 1.00 90.75 280 ARG A O 1
ATOM 2216 N N . ASP A 1 281 ? 6.781 3.898 -28.128 1.00 91.69 281 ASP A N 1
ATOM 2217 C CA . ASP A 1 281 ? 7.908 4.380 -27.331 1.00 91.69 281 ASP A CA 1
ATOM 2218 C C . ASP A 1 281 ? 8.569 3.233 -26.559 1.00 91.69 281 ASP A C 1
ATOM 2220 O O . ASP A 1 281 ? 9.797 3.126 -26.576 1.00 91.69 281 ASP A O 1
ATOM 2224 N N . PHE A 1 282 ? 7.766 2.356 -25.948 1.00 93.19 282 PHE A N 1
ATOM 2225 C CA . PHE A 1 282 ? 8.259 1.187 -25.226 1.00 93.19 282 PHE A CA 1
ATOM 2226 C C . PHE A 1 282 ? 8.908 0.182 -26.176 1.00 93.19 282 PHE A C 1
ATOM 2228 O O . PHE A 1 282 ? 10.055 -0.194 -25.955 1.00 93.19 282 PHE A O 1
ATOM 2235 N N . GLU A 1 283 ? 8.237 -0.174 -27.277 1.00 90.88 283 GLU A N 1
ATOM 2236 C CA . GLU A 1 283 ? 8.766 -1.107 -28.285 1.00 90.88 283 GLU A CA 1
ATOM 2237 C C . GLU A 1 283 ? 10.130 -0.656 -28.840 1.00 90.88 283 GLU A C 1
ATOM 2239 O O . GLU A 1 283 ? 11.035 -1.461 -29.050 1.00 90.88 283 GLU A O 1
ATOM 2244 N N . ARG A 1 284 ? 10.307 0.654 -29.051 1.00 92.19 284 ARG A N 1
ATOM 2245 C CA . ARG A 1 284 ? 11.543 1.219 -29.609 1.00 92.19 284 ARG A CA 1
ATOM 2246 C C . ARG A 1 284 ? 12.718 1.209 -28.631 1.00 92.19 284 ARG A C 1
ATOM 2248 O O . ARG A 1 284 ? 13.866 1.165 -29.076 1.00 92.19 284 ARG A O 1
ATOM 2255 N N . MET A 1 285 ? 12.461 1.370 -27.334 1.00 92.56 285 MET A N 1
ATOM 2256 C CA . MET A 1 285 ? 13.500 1.718 -26.356 1.00 92.56 285 MET A CA 1
ATOM 2257 C C . MET A 1 285 ? 13.735 0.654 -25.288 1.00 92.56 285 MET A C 1
ATOM 2259 O O . MET A 1 285 ? 14.864 0.549 -24.802 1.00 92.56 285 MET A O 1
ATOM 2263 N N . PHE A 1 286 ? 12.712 -0.119 -24.922 1.00 94.50 286 PHE A N 1
ATOM 2264 C CA . PHE A 1 286 ? 12.848 -1.188 -23.944 1.00 94.50 286 PHE A CA 1
ATOM 2265 C C . PHE A 1 286 ? 13.624 -2.360 -24.550 1.00 94.50 286 PHE A C 1
ATOM 2267 O O . PHE A 1 286 ? 13.383 -2.783 -25.679 1.00 94.50 286 PHE A O 1
ATOM 2274 N N . LYS A 1 287 ? 14.587 -2.884 -23.796 1.00 92.75 287 LYS A N 1
ATOM 2275 C CA . LYS A 1 287 ? 15.455 -3.987 -24.202 1.00 92.75 287 LYS A CA 1
ATOM 2276 C C . LYS A 1 287 ? 15.170 -5.215 -23.352 1.00 92.75 287 LYS A C 1
ATOM 2278 O O . LYS A 1 287 ? 15.269 -5.160 -22.126 1.00 92.75 287 LYS A O 1
ATOM 2283 N N . GLY A 1 288 ? 14.940 -6.334 -24.034 1.00 91.19 288 GLY A N 1
ATOM 2284 C CA . GLY A 1 288 ? 14.660 -7.627 -23.416 1.00 91.19 288 GLY A CA 1
ATOM 2285 C C . GLY A 1 288 ? 13.165 -7.911 -23.304 1.00 91.19 288 GLY A C 1
ATOM 2286 O O . GLY A 1 288 ? 12.338 -7.194 -23.864 1.00 91.19 288 GLY A O 1
ATOM 2287 N N . ASP A 1 289 ? 12.837 -8.983 -22.591 1.00 92.38 289 ASP A N 1
ATOM 2288 C CA . ASP A 1 289 ? 11.460 -9.402 -22.357 1.00 92.38 289 ASP A CA 1
ATOM 2289 C C . ASP A 1 289 ? 10.904 -8.701 -21.108 1.00 92.38 289 ASP A C 1
ATOM 2291 O O . ASP A 1 289 ? 11.390 -8.891 -19.988 1.00 92.38 289 ASP A O 1
ATOM 2295 N N . ALA A 1 290 ? 9.899 -7.847 -21.308 1.00 91.69 290 ALA A N 1
ATOM 2296 C CA . ALA A 1 290 ? 9.267 -7.083 -20.238 1.00 91.69 290 ALA A CA 1
ATOM 2297 C C . ALA A 1 290 ? 8.447 -7.964 -19.285 1.00 91.69 290 ALA A C 1
ATOM 2299 O O . ALA A 1 290 ? 8.403 -7.677 -18.090 1.00 91.69 290 ALA A O 1
ATOM 2300 N N . GLN A 1 291 ? 7.834 -9.037 -19.791 1.00 92.06 291 GLN A N 1
ATOM 2301 C CA . GLN A 1 291 ? 7.035 -9.969 -18.996 1.00 92.06 291 GLN A CA 1
ATOM 2302 C C . GLN A 1 291 ? 7.948 -10.829 -18.124 1.00 92.06 291 GLN A C 1
ATOM 2304 O O . GLN A 1 291 ? 7.710 -10.959 -16.925 1.00 92.06 291 GLN A O 1
ATOM 2309 N N . GLU A 1 292 ? 9.046 -11.335 -18.691 1.00 90.94 292 GLU A N 1
ATOM 2310 C CA . GLU A 1 292 ? 10.072 -12.054 -17.927 1.00 90.94 292 GLU A CA 1
ATOM 2311 C C . GLU A 1 292 ? 10.731 -11.140 -16.882 1.00 90.94 292 GLU A C 1
ATOM 2313 O O . GLU A 1 292 ? 10.971 -11.548 -15.745 1.00 90.94 292 GLU A O 1
ATOM 2318 N N . SER A 1 293 ? 10.993 -9.880 -17.246 1.00 89.75 293 SER A N 1
ATOM 2319 C CA . SER A 1 293 ? 11.541 -8.884 -16.321 1.00 89.75 293 SER A CA 1
ATOM 2320 C C . SER A 1 293 ? 10.584 -8.599 -15.166 1.00 89.75 293 SER A C 1
ATOM 2322 O O . SER A 1 293 ? 11.029 -8.530 -14.023 1.00 89.75 293 SER A O 1
ATOM 2324 N N . LEU A 1 294 ? 9.278 -8.473 -15.435 1.00 89.25 294 LEU A N 1
ATOM 2325 C CA . LEU A 1 294 ? 8.273 -8.319 -14.386 1.00 89.25 294 LEU A CA 1
ATOM 2326 C C . LEU A 1 294 ? 8.209 -9.566 -13.501 1.00 89.25 294 LEU A C 1
ATOM 2328 O O . LEU A 1 294 ? 8.257 -9.427 -12.287 1.00 89.25 294 LEU A O 1
ATOM 2332 N N . ALA A 1 295 ? 8.165 -10.771 -14.072 1.00 88.19 295 ALA A N 1
ATOM 2333 C CA . ALA A 1 295 ? 8.149 -12.009 -13.291 1.00 88.19 295 ALA A CA 1
ATOM 2334 C C . ALA A 1 295 ? 9.344 -12.081 -12.324 1.00 88.19 295 ALA A C 1
ATOM 2336 O O . ALA A 1 295 ? 9.162 -12.299 -11.130 1.00 88.19 295 ALA A O 1
ATOM 2337 N N . LYS A 1 296 ? 10.552 -11.759 -12.807 1.00 85.38 296 LYS A N 1
ATOM 2338 C CA . LYS A 1 296 ? 11.757 -11.669 -11.968 1.00 85.38 296 LYS A CA 1
ATOM 2339 C C . LYS A 1 296 ? 11.668 -10.589 -10.895 1.00 85.38 296 LYS A C 1
ATOM 2341 O O . LYS A 1 296 ? 12.190 -10.802 -9.810 1.00 85.38 296 LYS A O 1
ATOM 2346 N N . LEU A 1 297 ? 11.038 -9.445 -11.169 1.00 83.94 297 LEU A N 1
ATOM 2347 C CA . LEU A 1 297 ? 10.808 -8.417 -10.148 1.00 83.94 297 LEU A CA 1
ATOM 2348 C C . LEU A 1 297 ? 9.861 -8.909 -9.048 1.00 83.94 297 LEU A C 1
ATOM 2350 O O . LEU A 1 297 ? 10.079 -8.610 -7.877 1.00 83.94 297 LEU A O 1
ATOM 2354 N N . LEU A 1 298 ? 8.812 -9.646 -9.420 1.00 84.12 298 LEU A N 1
ATOM 2355 C CA . LEU A 1 298 ? 7.832 -10.166 -8.467 1.00 84.12 298 LEU A CA 1
ATOM 2356 C C . LEU A 1 298 ? 8.409 -11.318 -7.628 1.00 84.12 298 LEU A C 1
ATOM 2358 O O . LEU A 1 298 ? 8.140 -11.387 -6.428 1.00 84.12 298 LEU A O 1
ATOM 2362 N N . ASP A 1 299 ? 9.240 -12.166 -8.234 1.00 77.06 299 ASP A N 1
ATOM 2363 C CA . ASP A 1 299 ? 9.908 -13.288 -7.565 1.00 77.06 299 ASP A CA 1
ATOM 2364 C C . ASP A 1 299 ? 11.150 -12.847 -6.768 1.00 77.06 299 ASP A C 1
ATOM 2366 O O . ASP A 1 299 ? 11.463 -13.415 -5.723 1.00 77.06 299 ASP A O 1
ATOM 2370 N N . GLY A 1 300 ? 11.859 -11.823 -7.251 1.00 62.03 300 GLY A N 1
ATOM 2371 C CA . GLY A 1 300 ? 13.173 -11.380 -6.775 1.00 62.03 300 GLY A CA 1
ATOM 2372 C C . GLY A 1 300 ? 13.161 -10.385 -5.618 1.00 62.03 300 GLY A C 1
ATOM 2373 O O . GLY A 1 300 ? 14.185 -9.759 -5.355 1.00 62.03 300 GLY A O 1
ATOM 2374 N N . GLY A 1 301 ? 12.030 -10.201 -4.935 1.00 58.25 301 GLY A N 1
ATOM 2375 C CA . GLY A 1 301 ? 12.018 -9.394 -3.714 1.00 58.25 301 GLY A CA 1
ATOM 2376 C C . GLY A 1 301 ? 12.820 -10.051 -2.574 1.00 58.25 301 GLY A C 1
ATOM 2377 O O . GLY A 1 301 ? 13.192 -11.221 -2.687 1.00 58.25 301 GLY A O 1
ATOM 2378 N N . PRO A 1 302 ? 13.087 -9.323 -1.471 1.00 53.97 302 PRO A N 1
ATOM 2379 C CA . PRO A 1 302 ? 13.977 -9.779 -0.404 1.00 53.97 302 PRO A CA 1
ATOM 2380 C C . PRO A 1 302 ? 13.624 -11.191 0.066 1.00 53.97 302 PRO A C 1
ATOM 2382 O O . PRO A 1 302 ? 12.445 -11.557 0.136 1.00 53.97 302 PRO A O 1
ATOM 2385 N N . SER A 1 303 ? 14.642 -11.999 0.371 1.00 54.56 303 SER A N 1
ATOM 2386 C CA . SER A 1 303 ? 14.441 -13.383 0.815 1.00 54.56 303 SER A CA 1
ATOM 2387 C C . SER A 1 303 ? 13.419 -13.448 1.960 1.00 54.56 303 SER A C 1
ATOM 2389 O O . SER A 1 303 ? 13.300 -12.513 2.754 1.00 54.56 303 SER A O 1
ATOM 2391 N N . THR A 1 304 ? 12.649 -14.537 2.064 1.00 55.53 304 THR A N 1
ATOM 2392 C CA . THR A 1 304 ? 11.630 -14.701 3.120 1.00 55.53 304 THR A CA 1
ATOM 2393 C C . THR A 1 304 ? 12.200 -14.436 4.518 1.00 55.53 304 THR A C 1
ATOM 2395 O O . THR A 1 304 ? 11.520 -13.847 5.351 1.00 55.53 304 THR A O 1
ATOM 2398 N N . SER A 1 305 ? 13.467 -14.793 4.753 1.00 55.28 305 SER A N 1
ATOM 2399 C CA . SER A 1 305 ? 14.205 -14.495 5.983 1.00 55.28 305 SER A CA 1
ATOM 2400 C C . SER A 1 305 ? 14.470 -12.999 6.182 1.00 55.28 305 SER A C 1
ATOM 2402 O O . SER A 1 305 ? 14.191 -12.487 7.262 1.00 55.28 305 SER A O 1
ATOM 2404 N N . GLN A 1 306 ? 14.935 -12.277 5.156 1.00 61.00 306 GLN A N 1
ATOM 2405 C CA . GLN A 1 306 ? 15.124 -10.819 5.224 1.00 61.00 306 GLN A CA 1
ATOM 2406 C C . GLN A 1 306 ? 13.794 -10.093 5.459 1.00 61.00 306 GLN A C 1
ATOM 2408 O O . GLN A 1 306 ? 13.710 -9.227 6.326 1.00 61.00 306 GLN A O 1
ATOM 2413 N N . ARG A 1 307 ? 12.723 -10.484 4.754 1.00 61.16 307 ARG A N 1
ATOM 2414 C CA . ARG A 1 307 ? 11.377 -9.927 4.978 1.00 61.16 307 ARG A CA 1
ATOM 2415 C C . ARG A 1 307 ? 10.877 -10.192 6.396 1.00 61.16 307 ARG A C 1
ATOM 2417 O O . ARG A 1 307 ? 10.349 -9.279 7.018 1.00 61.16 307 ARG A O 1
ATOM 2424 N N . ALA A 1 308 ? 11.060 -11.405 6.916 1.00 62.38 308 ALA A N 1
ATOM 2425 C CA . ALA A 1 308 ? 10.643 -11.763 8.270 1.00 62.38 308 ALA A CA 1
ATOM 2426 C C . ALA A 1 308 ? 11.416 -10.983 9.345 1.00 62.38 308 ALA A C 1
ATOM 2428 O O . ALA A 1 308 ? 10.808 -10.488 10.292 1.00 62.38 308 ALA A O 1
ATOM 2429 N N . MET A 1 309 ? 12.733 -10.822 9.176 1.00 66.25 309 MET A N 1
ATOM 2430 C CA . MET A 1 309 ? 13.570 -10.018 10.071 1.00 66.25 309 MET A CA 1
ATOM 2431 C C . MET A 1 309 ? 13.118 -8.553 10.079 1.00 66.25 309 MET A C 1
ATOM 2433 O O . MET A 1 309 ? 12.922 -7.976 11.147 1.00 66.25 309 MET A O 1
ATOM 2437 N N . MET A 1 310 ? 12.874 -7.971 8.900 1.00 66.00 310 MET A N 1
ATOM 2438 C CA . MET A 1 310 ? 12.420 -6.583 8.801 1.00 66.00 310 MET A CA 1
ATOM 2439 C C . MET A 1 310 ? 11.001 -6.380 9.332 1.00 66.00 310 MET A C 1
ATOM 2441 O O . MET A 1 310 ? 10.729 -5.380 9.991 1.00 66.00 310 MET A O 1
ATOM 2445 N N . LYS A 1 311 ? 10.095 -7.326 9.060 1.00 66.25 311 LYS A N 1
ATOM 2446 C CA . LYS A 1 311 ? 8.730 -7.306 9.591 1.00 66.25 311 LYS A CA 1
ATOM 2447 C C . LYS A 1 311 ? 8.754 -7.352 11.117 1.00 66.25 311 LYS A C 1
ATOM 2449 O O . LYS A 1 311 ? 8.125 -6.518 11.751 1.00 66.25 311 LYS A O 1
ATOM 2454 N N . SER A 1 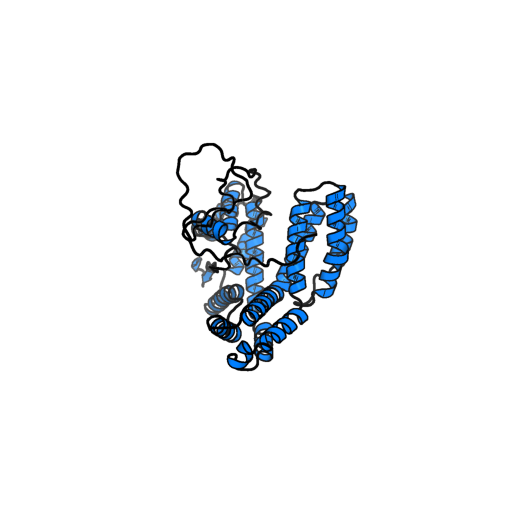312 ? 9.540 -8.260 11.698 1.00 68.12 312 SER A N 1
ATOM 2455 C CA . SER A 1 312 ? 9.725 -8.352 13.152 1.00 68.12 312 SER A CA 1
ATOM 2456 C C . SER A 1 312 ? 10.265 -7.046 13.742 1.00 68.12 312 SER A C 1
ATOM 2458 O O . SER A 1 312 ? 9.736 -6.552 14.734 1.00 68.12 312 SER A O 1
ATOM 2460 N N . PHE A 1 313 ? 11.271 -6.438 13.105 1.00 74.62 313 PHE A N 1
ATOM 2461 C CA . PHE A 1 313 ? 11.803 -5.139 13.519 1.00 74.62 313 PHE A CA 1
ATOM 2462 C C . PHE A 1 313 ? 10.727 -4.037 13.508 1.00 74.62 313 PHE A C 1
ATOM 2464 O O . PHE A 1 313 ? 10.551 -3.339 14.507 1.00 74.62 313 PHE A O 1
ATOM 2471 N N . ALA A 1 314 ? 9.972 -3.907 12.413 1.00 70.94 314 ALA A N 1
ATOM 2472 C CA . ALA A 1 314 ? 8.919 -2.900 12.273 1.00 70.94 314 ALA A CA 1
ATOM 2473 C C . ALA A 1 314 ? 7.746 -3.122 13.250 1.00 70.94 314 ALA A C 1
ATOM 2475 O O . ALA A 1 314 ? 7.253 -2.166 13.853 1.00 70.94 314 ALA A O 1
ATOM 2476 N N . ASP A 1 315 ? 7.331 -4.374 13.451 1.00 69.56 315 ASP A N 1
ATOM 2477 C CA . ASP A 1 315 ? 6.270 -4.753 14.390 1.00 69.56 315 ASP A CA 1
ATOM 2478 C C . ASP A 1 315 ? 6.684 -4.448 15.843 1.00 69.56 315 ASP A C 1
ATOM 2480 O O . ASP A 1 315 ? 5.908 -3.875 16.609 1.00 69.56 315 ASP A O 1
ATOM 2484 N N . ASN A 1 316 ? 7.928 -4.756 16.226 1.00 72.50 316 ASN A N 1
ATOM 2485 C CA . ASN A 1 316 ? 8.429 -4.475 17.576 1.00 72.50 316 ASN A CA 1
ATOM 2486 C C . ASN A 1 316 ? 8.610 -2.971 17.817 1.00 72.50 316 ASN A C 1
ATOM 2488 O O . ASN A 1 316 ? 8.237 -2.477 18.881 1.00 72.50 316 ASN A O 1
ATOM 2492 N N . LEU A 1 317 ? 9.129 -2.231 16.829 1.00 76.44 317 LEU A N 1
ATOM 2493 C CA . LEU A 1 317 ? 9.260 -0.776 16.911 1.00 76.44 317 LEU A CA 1
ATOM 2494 C C . LEU A 1 317 ? 7.888 -0.107 17.047 1.00 76.44 317 LEU A C 1
ATOM 2496 O O . LEU A 1 317 ? 7.684 0.704 17.945 1.00 76.44 317 LEU A O 1
ATOM 2500 N N . SER A 1 318 ? 6.931 -0.460 16.188 1.00 72.88 318 SER A N 1
ATOM 2501 C CA . SER A 1 318 ? 5.578 0.107 16.236 1.00 72.88 318 SER A CA 1
ATOM 2502 C C . SER A 1 318 ? 4.862 -0.234 17.544 1.00 72.88 318 SER A C 1
ATOM 2504 O O . SER A 1 318 ? 4.279 0.654 18.168 1.00 72.88 318 SER A O 1
ATOM 2506 N N . GLY A 1 319 ? 4.977 -1.477 18.022 1.00 71.81 319 GLY A N 1
ATOM 2507 C CA . GLY A 1 319 ? 4.450 -1.893 19.319 1.00 71.81 319 GLY A CA 1
ATOM 2508 C C . GLY A 1 319 ? 5.053 -1.104 20.486 1.00 71.81 319 GLY A C 1
ATOM 2509 O O . GLY A 1 319 ? 4.316 -0.643 21.361 1.00 71.81 319 GLY A O 1
ATOM 2510 N N . LEU A 1 320 ? 6.373 -0.898 20.480 1.00 77.12 320 LEU A N 1
ATOM 2511 C CA . LEU A 1 320 ? 7.077 -0.110 21.492 1.00 77.12 320 LEU A CA 1
ATOM 2512 C C . LEU A 1 320 ? 6.614 1.353 21.491 1.00 77.12 320 LEU A C 1
ATOM 2514 O O . LEU A 1 320 ? 6.287 1.894 22.547 1.00 77.12 320 LEU A O 1
ATOM 2518 N N . LEU A 1 321 ? 6.532 1.975 20.313 1.00 77.25 321 LEU A N 1
ATOM 2519 C CA . LEU A 1 321 ? 6.107 3.368 20.171 1.00 77.25 321 LEU A CA 1
ATOM 2520 C C . LEU A 1 321 ? 4.654 3.577 20.602 1.00 77.25 321 LEU A C 1
ATOM 2522 O O . LEU A 1 321 ? 4.371 4.515 21.341 1.00 77.25 321 LEU A O 1
ATOM 2526 N N . LEU A 1 322 ? 3.746 2.678 20.208 1.00 74.81 322 LEU A N 1
ATOM 2527 C CA . LEU A 1 322 ? 2.333 2.740 20.591 1.00 74.81 322 LEU A CA 1
ATOM 2528 C C . LEU A 1 322 ? 2.147 2.601 22.104 1.00 74.81 322 LEU A C 1
ATOM 2530 O O . LEU A 1 322 ? 1.398 3.366 22.712 1.00 74.81 322 LEU A O 1
ATOM 2534 N N . ARG A 1 323 ? 2.820 1.639 22.745 1.00 73.12 323 ARG A N 1
ATOM 2535 C CA . ARG A 1 323 ? 2.724 1.470 24.205 1.00 73.12 323 ARG A CA 1
ATOM 2536 C C . ARG A 1 323 ? 3.378 2.630 24.957 1.00 73.12 323 ARG A C 1
ATOM 2538 O O . ARG A 1 323 ? 2.823 3.101 25.951 1.00 73.12 323 ARG A O 1
ATOM 2545 N N . GLY A 1 324 ? 4.498 3.138 24.447 1.00 72.94 324 GLY A N 1
ATOM 2546 C CA . GLY A 1 324 ? 5.181 4.312 24.983 1.00 72.94 324 GLY A CA 1
ATOM 2547 C C . GLY A 1 324 ? 4.344 5.592 24.905 1.00 72.94 324 GLY A C 1
ATOM 2548 O O . GLY A 1 324 ? 4.183 6.279 25.913 1.00 72.94 324 GLY A O 1
ATOM 2549 N N . ALA A 1 325 ? 3.721 5.868 23.757 1.00 74.25 325 ALA A N 1
ATOM 2550 C CA . ALA A 1 325 ? 2.825 7.013 23.565 1.00 74.25 325 ALA A CA 1
ATOM 2551 C C . ALA A 1 325 ? 1.555 6.934 24.434 1.00 74.25 325 ALA A C 1
ATOM 2553 O O . ALA A 1 325 ? 1.029 7.959 24.867 1.00 74.25 325 ALA A O 1
ATOM 2554 N N . ASN A 1 326 ? 1.099 5.719 24.759 1.00 70.94 326 ASN A N 1
ATOM 2555 C CA . ASN A 1 326 ? 0.001 5.474 25.700 1.00 70.94 326 ASN A CA 1
ATOM 2556 C C . ASN A 1 326 ? 0.414 5.586 27.185 1.00 70.94 326 ASN A C 1
ATOM 2558 O O . ASN A 1 326 ? -0.390 5.294 28.070 1.00 70.94 326 ASN A O 1
ATOM 2562 N N . GLY A 1 327 ? 1.656 5.989 27.483 1.00 68.38 327 GLY A N 1
ATOM 2563 C CA . GLY A 1 327 ? 2.138 6.226 28.849 1.00 68.38 327 GLY A CA 1
ATOM 2564 C C . GLY A 1 327 ? 2.486 4.971 29.639 1.00 68.38 327 GLY A C 1
ATOM 2565 O O . GLY A 1 327 ? 2.764 5.055 30.833 1.00 68.38 327 GLY A O 1
ATOM 2566 N N . GLN A 1 328 ? 2.522 3.806 28.988 1.00 71.06 328 GLN A N 1
ATOM 2567 C CA . GLN A 1 328 ? 2.882 2.540 29.639 1.00 71.06 328 GLN A CA 1
ATOM 2568 C C . GLN A 1 328 ? 4.380 2.465 29.972 1.00 71.06 328 GLN A C 1
ATOM 2570 O O . GLN A 1 328 ? 4.795 1.645 30.785 1.00 71.06 328 GLN A O 1
ATOM 2575 N N . ALA A 1 329 ? 5.164 3.351 29.359 1.00 65.88 329 ALA A N 1
ATOM 2576 C CA . ALA A 1 329 ? 6.593 3.553 29.549 1.00 65.88 329 ALA A CA 1
ATOM 2577 C C . ALA A 1 329 ? 6.905 4.687 30.557 1.00 65.88 329 ALA A C 1
ATOM 2579 O O . ALA A 1 329 ? 7.995 5.249 30.534 1.00 65.88 329 ALA A O 1
ATOM 2580 N N . GLY A 1 330 ? 5.942 5.087 31.391 1.00 69.19 330 GLY A N 1
ATOM 2581 C CA . GLY A 1 330 ? 6.048 6.270 32.250 1.00 69.19 330 GLY A CA 1
ATOM 2582 C C . GLY A 1 330 ? 5.510 7.528 31.563 1.00 69.19 330 GLY A C 1
ATOM 2583 O O . GLY A 1 330 ? 5.741 7.772 30.375 1.00 69.19 330 GLY A O 1
ATOM 2584 N N . LEU A 1 331 ? 4.754 8.333 32.313 1.00 72.25 331 LEU A N 1
ATOM 2585 C CA . LEU A 1 331 ? 4.087 9.535 31.795 1.00 72.25 331 LEU A CA 1
ATOM 2586 C C . LEU A 1 331 ? 5.093 10.614 31.368 1.00 72.25 331 LEU A C 1
ATOM 2588 O O . LEU A 1 331 ? 4.814 11.406 30.471 1.00 72.25 331 LEU A O 1
ATOM 2592 N N . GLU A 1 332 ? 6.271 10.618 31.983 1.00 71.50 332 GLU A N 1
ATOM 2593 C CA . GLU A 1 332 ? 7.402 11.485 31.672 1.00 71.50 332 GLU A CA 1
ATOM 2594 C C . GLU A 1 332 ? 8.007 11.220 30.285 1.00 71.50 332 GLU A C 1
ATOM 2596 O O . GLU A 1 332 ? 8.561 12.138 29.679 1.00 71.50 332 GLU A O 1
ATOM 2601 N N . ASN A 1 333 ? 7.848 10.005 29.749 1.00 69.69 333 ASN A N 1
ATOM 2602 C CA . ASN A 1 333 ? 8.457 9.586 28.484 1.00 69.69 333 ASN A CA 1
ATOM 2603 C C . ASN A 1 333 ? 7.500 9.710 27.290 1.00 69.69 333 ASN A C 1
ATOM 2605 O O . ASN A 1 333 ? 7.939 9.684 26.142 1.00 69.69 333 ASN A O 1
ATOM 2609 N N . VAL A 1 334 ? 6.200 9.912 27.536 1.00 76.44 334 VAL A N 1
ATOM 2610 C CA . VAL A 1 334 ? 5.147 10.021 26.506 1.00 76.44 334 VAL A CA 1
ATOM 2611 C C . VAL A 1 334 ? 5.517 11.015 25.407 1.00 76.44 334 VAL A C 1
ATOM 2613 O O . VAL A 1 334 ? 5.399 10.711 24.221 1.00 76.44 334 VAL A O 1
ATOM 2616 N N . GLN A 1 335 ? 6.020 12.191 25.790 1.00 72.12 335 GLN A N 1
ATOM 2617 C CA . GLN A 1 335 ? 6.387 13.234 24.834 1.00 72.12 335 GLN A CA 1
ATOM 2618 C C . GLN A 1 335 ? 7.517 12.790 23.895 1.00 72.12 335 GLN A C 1
ATOM 2620 O O . GLN A 1 335 ? 7.497 13.141 22.720 1.00 72.12 335 GLN A O 1
ATOM 2625 N N . GLN A 1 336 ? 8.475 11.999 24.386 1.00 70.56 336 GLN A N 1
ATOM 2626 C CA . GLN A 1 336 ? 9.585 11.492 23.577 1.00 70.56 336 GLN A CA 1
ATOM 2627 C C . GLN A 1 336 ? 9.087 10.488 22.532 1.00 70.56 336 GLN A C 1
ATOM 2629 O O . GLN A 1 336 ? 9.486 10.569 21.373 1.00 70.56 336 GLN A O 1
ATOM 2634 N N . PHE A 1 337 ? 8.154 9.605 22.902 1.00 74.75 337 PHE A N 1
ATOM 2635 C CA . PHE A 1 337 ? 7.519 8.679 21.961 1.00 74.75 337 PHE A CA 1
ATOM 2636 C C . PHE A 1 337 ? 6.728 9.411 20.869 1.00 74.75 337 PHE A C 1
ATOM 2638 O O . PHE A 1 337 ? 6.864 9.063 19.697 1.00 74.75 337 PHE A O 1
ATOM 2645 N N . TYR A 1 338 ? 5.989 10.472 21.216 1.00 72.06 338 TYR A N 1
ATOM 2646 C CA . TYR A 1 338 ? 5.339 11.332 20.219 1.00 72.06 338 TYR A CA 1
ATOM 2647 C C . TYR A 1 338 ? 6.348 12.033 19.303 1.00 72.06 338 TYR A C 1
ATOM 2649 O O . TYR A 1 338 ? 6.129 12.091 18.097 1.00 72.06 338 TYR A O 1
ATOM 2657 N N . THR A 1 339 ? 7.475 12.517 19.834 1.00 72.81 339 THR A N 1
ATOM 2658 C CA . THR A 1 339 ? 8.550 13.104 19.017 1.00 72.81 339 THR A CA 1
ATOM 2659 C C . THR A 1 339 ? 9.132 12.089 18.030 1.00 72.81 339 THR A C 1
ATOM 2661 O O . THR A 1 339 ? 9.363 12.433 16.874 1.00 72.81 339 THR A O 1
ATOM 2664 N N . ILE A 1 340 ? 9.329 10.830 18.437 1.00 72.94 340 ILE A N 1
ATOM 2665 C CA . ILE A 1 340 ? 9.827 9.775 17.540 1.00 72.94 340 ILE A CA 1
ATOM 2666 C C . ILE A 1 340 ? 8.780 9.424 16.477 1.00 72.94 340 ILE A C 1
ATOM 2668 O O . ILE A 1 340 ? 9.114 9.351 15.296 1.00 72.94 340 ILE A O 1
ATOM 2672 N N . MET A 1 341 ? 7.512 9.258 16.867 1.00 70.88 341 MET A N 1
ATOM 2673 C CA . MET A 1 341 ? 6.416 8.975 15.933 1.00 70.88 341 MET A CA 1
ATOM 2674 C C . MET A 1 341 ? 6.241 10.082 14.889 1.00 70.88 341 MET A C 1
ATOM 2676 O O . MET A 1 341 ? 6.132 9.783 13.705 1.00 70.88 341 MET A O 1
ATOM 2680 N N . ASN A 1 342 ? 6.261 11.345 15.317 1.00 67.25 342 ASN A N 1
ATOM 2681 C CA . ASN A 1 342 ? 6.108 12.496 14.426 1.00 67.25 342 ASN A CA 1
ATOM 2682 C C . ASN A 1 342 ? 7.364 12.749 13.585 1.00 67.25 342 ASN A C 1
ATOM 2684 O O . ASN A 1 342 ? 7.265 13.254 12.466 1.00 67.25 342 ASN A O 1
ATOM 2688 N N . GLY A 1 343 ? 8.541 12.409 14.119 1.00 62.69 343 GLY A N 1
ATOM 2689 C CA . GLY A 1 343 ? 9.823 12.572 13.446 1.00 62.69 343 GLY A CA 1
ATOM 2690 C C . GLY A 1 343 ? 10.094 11.528 12.372 1.00 62.69 343 GLY A C 1
ATOM 2691 O O . GLY A 1 343 ? 10.730 11.850 11.370 1.00 62.69 343 GLY A O 1
ATOM 2692 N N . MET A 1 344 ? 9.595 10.300 12.530 1.00 63.44 344 MET A N 1
ATOM 2693 C CA . MET A 1 344 ? 9.624 9.305 11.463 1.00 63.44 344 MET A CA 1
ATOM 2694 C C . MET A 1 344 ? 8.666 9.738 10.350 1.00 63.44 344 MET A C 1
ATOM 2696 O O . MET A 1 344 ? 7.456 9.548 10.431 1.00 63.44 344 MET A O 1
ATOM 2700 N N . LEU A 1 345 ? 9.205 10.342 9.289 1.00 58.12 345 LEU A N 1
ATOM 2701 C CA . LEU A 1 345 ? 8.405 10.818 8.161 1.00 58.12 345 LEU A CA 1
ATOM 2702 C C . LEU A 1 345 ? 7.966 9.610 7.315 1.00 58.12 345 LEU A C 1
ATOM 2704 O O . LEU A 1 345 ? 8.641 9.220 6.362 1.00 58.12 345 LEU A O 1
ATOM 2708 N N . LEU A 1 346 ? 6.845 8.990 7.695 1.00 56.44 346 LEU A N 1
ATOM 2709 C CA . LEU A 1 346 ? 6.420 7.676 7.196 1.00 56.44 346 LEU A CA 1
ATOM 2710 C C . LEU A 1 346 ? 5.957 7.647 5.725 1.00 56.44 346 LEU A C 1
ATOM 2712 O O . LEU A 1 346 ? 5.897 6.551 5.171 1.00 56.44 346 LEU A O 1
ATOM 2716 N N . ASN A 1 347 ? 5.667 8.791 5.077 1.00 47.00 347 ASN A N 1
ATOM 2717 C CA . ASN A 1 347 ? 5.666 8.984 3.605 1.00 47.00 347 ASN A CA 1
ATOM 2718 C C . ASN A 1 347 ? 4.963 10.287 3.193 1.00 47.00 347 ASN A C 1
ATOM 2720 O O . ASN A 1 347 ? 3.746 10.252 3.055 1.00 47.00 347 ASN A O 1
ATOM 2724 N N . GLU A 1 348 ? 5.657 11.389 2.862 1.00 45.06 348 GLU A N 1
ATOM 2725 C CA . GLU A 1 348 ? 4.935 12.568 2.320 1.00 45.06 348 GLU A CA 1
ATOM 2726 C C . GLU A 1 348 ? 5.627 13.385 1.213 1.00 45.06 348 GLU A C 1
ATOM 2728 O O . GLU A 1 348 ? 5.230 14.510 0.924 1.00 45.06 348 GLU A O 1
ATOM 2733 N N . SER A 1 349 ? 6.573 12.826 0.453 1.00 37.38 349 SER A N 1
ATOM 2734 C CA . SER A 1 349 ? 6.994 13.503 -0.784 1.00 37.38 349 SER A CA 1
ATOM 2735 C C . SER A 1 349 ? 7.258 12.554 -1.945 1.00 37.38 349 SER A C 1
ATOM 2737 O O . SER A 1 349 ? 8.233 11.811 -1.962 1.00 37.38 349 SER A O 1
ATOM 2739 N N . VAL A 1 350 ? 6.416 12.658 -2.981 1.00 41.91 350 VAL A N 1
ATOM 2740 C CA . VAL A 1 350 ? 6.653 12.058 -4.309 1.00 41.91 350 VAL A CA 1
ATOM 2741 C C . VAL A 1 350 ? 7.916 12.645 -4.966 1.00 41.91 350 VAL A C 1
ATOM 2743 O O . VAL A 1 350 ? 8.522 12.008 -5.823 1.00 41.91 350 VAL A O 1
ATOM 2746 N N . TYR A 1 351 ? 8.329 13.851 -4.559 1.00 35.50 351 TYR A N 1
ATOM 2747 C CA . TYR A 1 351 ? 9.434 14.601 -5.163 1.00 35.50 351 TYR A CA 1
ATOM 2748 C C . TYR A 1 351 ? 10.780 14.406 -4.452 1.00 35.50 351 TYR A C 1
ATOM 2750 O O . TYR A 1 351 ? 11.821 14.612 -5.069 1.00 35.50 351 TYR A O 1
ATOM 2758 N N . MET A 1 352 ? 10.772 13.995 -3.181 1.00 40.47 352 MET A N 1
ATOM 2759 C CA . MET A 1 352 ? 11.964 13.658 -2.400 1.00 40.47 352 MET A CA 1
ATOM 2760 C C . MET A 1 352 ? 11.679 12.423 -1.538 1.00 40.47 352 MET A C 1
ATOM 2762 O O . MET A 1 352 ? 11.224 12.577 -0.404 1.00 40.47 352 MET A O 1
ATOM 2766 N N . PRO A 1 353 ? 11.926 11.202 -2.048 1.00 45.16 353 PRO A N 1
ATOM 2767 C CA . PRO A 1 353 ? 11.879 10.016 -1.206 1.00 45.16 353 PRO A CA 1
ATOM 2768 C C . PRO A 1 353 ? 12.975 10.134 -0.140 1.00 45.16 353 PRO A C 1
ATOM 2770 O O . PRO A 1 353 ? 14.159 10.188 -0.474 1.00 45.16 353 PRO A O 1
ATOM 2773 N N . LEU A 1 354 ? 12.591 10.209 1.136 1.00 45.84 354 LEU A N 1
ATOM 2774 C CA . LEU A 1 354 ? 13.539 10.085 2.239 1.00 45.84 354 LEU A CA 1
ATOM 2775 C C . LEU A 1 354 ? 13.689 8.624 2.609 1.00 45.84 354 LEU A C 1
ATOM 2777 O O . LEU A 1 354 ? 12.699 7.931 2.847 1.00 45.84 354 LEU A O 1
ATOM 2781 N N . LEU A 1 355 ? 14.943 8.200 2.700 1.00 52.97 355 LEU A N 1
ATOM 2782 C CA . LEU A 1 355 ? 15.284 6.928 3.296 1.00 52.97 355 LEU A CA 1
ATOM 2783 C C . LEU A 1 355 ? 15.594 7.166 4.772 1.00 52.97 355 LEU A C 1
ATOM 2785 O O . LEU A 1 355 ? 16.576 7.838 5.091 1.00 52.97 355 LEU A O 1
ATOM 2789 N N . HIS A 1 356 ? 14.752 6.648 5.665 1.00 55.91 356 HIS A N 1
ATOM 2790 C CA . HIS A 1 356 ? 15.087 6.599 7.086 1.00 55.91 356 HIS A CA 1
ATOM 2791 C C . HIS A 1 356 ? 15.818 5.288 7.314 1.00 55.91 356 HIS A C 1
ATOM 2793 O O . HIS A 1 356 ? 15.210 4.220 7.239 1.00 55.91 356 HIS A O 1
ATOM 2799 N N . PHE A 1 357 ? 17.121 5.377 7.556 1.00 54.38 357 PHE A N 1
ATOM 2800 C CA . PHE A 1 357 ? 17.883 4.253 8.070 1.00 54.38 357 PHE A CA 1
ATOM 2801 C C . PHE A 1 357 ? 17.915 4.359 9.586 1.00 54.38 357 PHE A C 1
ATOM 2803 O O . PHE A 1 357 ? 18.367 5.365 10.134 1.00 54.38 357 PHE A O 1
ATOM 2810 N N . ILE A 1 358 ? 17.438 3.319 10.257 1.00 60.91 358 ILE A N 1
ATOM 2811 C CA . ILE A 1 358 ? 17.618 3.162 11.697 1.00 60.91 358 ILE A CA 1
ATOM 2812 C C . ILE A 1 358 ? 18.767 2.167 11.843 1.00 60.91 358 ILE A C 1
ATOM 2814 O O . ILE A 1 358 ? 18.597 0.980 11.568 1.00 60.91 358 ILE A O 1
ATOM 2818 N N . ILE A 1 359 ? 19.955 2.678 12.185 1.00 60.12 359 ILE A N 1
ATOM 2819 C CA . ILE A 1 359 ? 21.204 1.902 12.283 1.00 60.12 359 ILE A CA 1
ATOM 2820 C C . ILE A 1 359 ? 21.751 1.839 13.728 1.00 60.12 359 ILE A C 1
ATOM 2822 O O . ILE A 1 359 ? 22.924 2.125 13.931 1.00 60.12 359 ILE A O 1
ATOM 2826 N N . PRO A 1 360 ? 20.963 1.505 14.762 1.00 55.91 360 PRO A N 1
ATOM 2827 C CA . PRO A 1 360 ? 21.533 1.012 16.003 1.00 55.91 360 PRO A CA 1
ATOM 2828 C C . PRO A 1 360 ? 21.766 -0.484 15.847 1.00 55.91 360 PRO A C 1
ATOM 2830 O O . PRO A 1 360 ? 20.831 -1.236 15.581 1.00 55.91 360 PRO A O 1
ATOM 2833 N N . PHE A 1 361 ? 22.999 -0.940 16.004 1.00 58.88 361 PHE A N 1
ATOM 2834 C CA . PHE A 1 361 ? 23.244 -2.373 16.100 1.00 58.88 361 PHE A CA 1
ATOM 2835 C C . PHE A 1 361 ? 24.264 -2.663 17.183 1.00 58.88 361 PHE A C 1
ATOM 2837 O O . PHE A 1 361 ? 25.200 -1.902 17.420 1.00 58.88 361 PHE A O 1
ATOM 2844 N N . GLN A 1 362 ? 24.076 -3.792 17.857 1.00 55.81 362 GLN A N 1
ATOM 2845 C CA . GLN A 1 362 ? 25.090 -4.313 18.757 1.00 55.81 362 GLN A CA 1
ATOM 2846 C C . GLN A 1 362 ? 25.908 -5.345 17.987 1.00 55.81 362 GLN A C 1
ATOM 2848 O O . GLN A 1 362 ? 25.374 -6.387 17.605 1.00 55.81 362 GLN A O 1
ATOM 2853 N N . LEU A 1 363 ? 27.190 -5.055 17.760 1.00 53.16 363 LEU A N 1
ATOM 2854 C CA . LEU A 1 363 ? 28.128 -5.982 17.129 1.00 53.16 363 LEU A CA 1
ATOM 2855 C C . LEU A 1 363 ? 29.089 -6.510 18.189 1.00 53.16 363 LEU A C 1
ATOM 2857 O O . LEU A 1 363 ? 29.784 -5.732 18.844 1.00 53.16 363 LEU A O 1
ATOM 2861 N N . GLU A 1 364 ? 29.116 -7.830 18.371 1.00 57.84 364 GLU A N 1
ATOM 2862 C CA . GLU A 1 364 ? 30.033 -8.505 19.306 1.00 57.84 364 GLU A CA 1
ATOM 2863 C C . GLU A 1 364 ? 29.997 -7.928 20.741 1.00 57.84 364 GLU A C 1
ATOM 2865 O O . GLU A 1 364 ? 30.999 -7.900 21.453 1.00 57.84 364 GLU A O 1
ATOM 2870 N N . GLY A 1 365 ? 28.831 -7.450 21.187 1.00 56.66 365 GLY A N 1
ATOM 2871 C CA . GLY A 1 365 ? 28.645 -6.885 22.526 1.00 56.66 365 GLY A CA 1
ATOM 2872 C C . GLY A 1 365 ? 28.907 -5.379 22.649 1.00 56.66 365 GLY A C 1
ATOM 2873 O O . GLY A 1 365 ? 28.589 -4.816 23.695 1.00 56.66 365 GLY A O 1
ATOM 2874 N N . ASN A 1 366 ? 29.393 -4.711 21.599 1.00 56.38 366 ASN A N 1
ATOM 2875 C CA . ASN A 1 366 ? 29.590 -3.260 21.575 1.00 56.38 366 ASN A CA 1
ATOM 2876 C C . ASN A 1 366 ? 28.393 -2.555 20.923 1.00 56.38 366 ASN A C 1
ATOM 2878 O O . ASN A 1 366 ? 27.951 -2.964 19.851 1.00 56.38 366 ASN A O 1
ATOM 2882 N N . ASN A 1 367 ? 27.892 -1.496 21.562 1.00 55.91 367 ASN A N 1
ATOM 2883 C CA . ASN A 1 367 ? 26.877 -0.614 20.983 1.00 55.91 367 ASN A CA 1
ATOM 2884 C C . ASN A 1 367 ? 27.528 0.249 19.890 1.00 55.91 367 ASN A C 1
ATOM 2886 O O . ASN A 1 367 ? 28.573 0.854 20.155 1.00 55.91 367 ASN A O 1
ATOM 2890 N N . VAL A 1 368 ? 26.931 0.289 18.696 1.00 47.53 368 VAL A N 1
ATOM 2891 C CA . VAL A 1 368 ? 27.378 1.102 17.551 1.00 47.53 368 VAL A CA 1
ATOM 2892 C C . VAL A 1 368 ? 26.252 1.998 17.065 1.00 47.53 368 VAL A C 1
ATOM 2894 O O . VAL A 1 368 ? 25.098 1.506 17.000 1.00 47.53 368 VAL A O 1
#

Radius of gyration: 26.65 Å; chains: 1; bounding box: 68×69×82 Å

Foldseek 3Di:
DDDDDDDDDDDPDPDPDPPDDPDDPDDDDDQPDFDDDDPVDDDDSRNDDDDDDDPDPVVVVLPLCPVGALVVVVVVLQVVLPCLVVLVCCLLPNPCVLLPPPQLPPLVVLSVLLQVLQADADPVVVVLLVVLLCLVQPLQDDDLSVLVVVLVPDPDDPLLVVLSVLLVLLSVLLVCQLVLLVVLLVLLVVLLVVDDPVCNVVSVVLSVQDDSVDDRQRLVSVLCSCVVPVLVSLVVRCVVVVCPPDNVSSSVVSVVSSVSNNSSHPVNSVVSQVSSCPDPSCVVRPDDDSVVVVVCSVVVRRDPVSVVSVVSNVVSLVVSLVCLCVCSSHPVRNVSSVSNVSSPCVDRDPPDRDRDDDNFHQYPNDTD